Protein AF-A0A9X2F160-F1 (afdb_monomer)

Solvent-accessible surface area (backbone atoms only — not comparable to full-atom values): 14008 Å² total; per-residue (Å²): 134,70,65,68,58,55,52,56,62,62,58,72,75,59,84,52,66,59,61,51,51,49,51,50,50,56,70,69,51,70,91,69,79,75,74,77,83,77,84,72,59,66,37,35,46,33,44,47,56,60,67,54,56,45,38,40,61,44,74,40,42,44,34,38,43,38,45,58,51,59,90,83,70,54,63,45,58,44,51,46,43,76,69,79,61,96,74,61,65,68,67,50,101,80,61,64,95,84,54,65,63,77,63,77,46,60,62,44,79,45,77,43,83,43,33,42,60,47,58,48,76,42,56,48,46,68,76,51,78,54,76,72,90,61,91,84,58,96,72,72,78,70,52,55,77,56,34,70,33,57,37,36,27,31,36,57,41,48,78,41,82,65,41,64,89,61,45,60,67,71,90,74,57,68,73,40,66,56,72,64,30,33,28,43,43,38,43,49,76,44,61,46,73,44,54,65,48,57,58,40,49,69,49,61,56,94,53,32,41,39,39,44,44,32,32,75,58,85,75,92,63,61,30,40,42,37,51,32,60,53,20,68,92,42,69,52,74,59

Structure (mmCIF, N/CA/C/O backbone):
data_AF-A0A9X2F160-F1
#
_entry.id   AF-A0A9X2F160-F1
#
loop_
_atom_site.group_PDB
_atom_site.id
_atom_site.type_symbol
_atom_site.label_atom_id
_atom_site.label_alt_id
_atom_site.label_comp_id
_atom_site.label_asym_id
_atom_site.label_entity_id
_atom_site.label_seq_id
_atom_site.pdbx_PDB_ins_code
_atom_site.Cartn_x
_atom_site.Cartn_y
_atom_site.Cartn_z
_atom_site.occupancy
_atom_site.B_iso_or_equiv
_atom_site.auth_seq_id
_atom_site.auth_comp_id
_atom_site.auth_asym_id
_atom_site.auth_atom_id
_atom_site.pdbx_PDB_model_num
ATOM 1 N N . MET A 1 1 ? 57.404 -27.229 -78.938 1.00 56.12 1 MET A N 1
ATOM 2 C CA . MET A 1 1 ? 58.535 -26.778 -78.091 1.00 56.12 1 MET A CA 1
ATOM 3 C C . MET A 1 1 ? 59.358 -25.622 -78.706 1.00 56.12 1 MET A C 1
ATOM 5 O O . MET A 1 1 ? 60.497 -25.431 -78.314 1.00 56.12 1 MET A O 1
ATOM 9 N N . GLY A 1 2 ? 58.808 -24.818 -79.637 1.00 52.97 2 GLY A N 1
ATOM 10 C CA . GLY A 1 2 ? 59.557 -23.743 -80.330 1.00 52.97 2 GLY A CA 1
ATOM 11 C C . GLY A 1 2 ? 59.235 -22.302 -79.899 1.00 52.97 2 GLY A C 1
ATOM 12 O O . GLY A 1 2 ? 60.029 -21.404 -80.151 1.00 52.97 2 GLY A O 1
ATOM 13 N N . ILE A 1 3 ? 58.107 -22.064 -79.217 1.00 49.56 3 ILE A N 1
ATOM 14 C CA . ILE A 1 3 ? 57.658 -20.707 -78.840 1.00 49.56 3 ILE A CA 1
ATOM 15 C C . ILE A 1 3 ? 58.231 -20.283 -77.473 1.00 49.56 3 ILE A C 1
ATOM 17 O O . ILE A 1 3 ? 58.698 -19.158 -77.322 1.00 49.56 3 ILE A O 1
ATOM 21 N N . ILE A 1 4 ? 58.320 -21.206 -76.508 1.00 53.66 4 ILE A N 1
ATOM 22 C CA . ILE A 1 4 ? 58.892 -20.950 -75.170 1.00 53.66 4 ILE A CA 1
ATOM 23 C C . ILE A 1 4 ? 60.393 -20.612 -75.252 1.00 53.66 4 ILE A C 1
ATOM 25 O O . ILE A 1 4 ? 60.862 -19.703 -74.572 1.00 53.66 4 ILE A O 1
ATOM 29 N N . TYR A 1 5 ? 61.144 -21.271 -76.144 1.00 46.91 5 TYR A N 1
ATOM 30 C CA . TYR A 1 5 ? 62.574 -20.997 -76.326 1.00 46.91 5 TYR A CA 1
ATOM 31 C C . TYR A 1 5 ? 62.833 -19.600 -76.922 1.00 46.91 5 TYR A C 1
ATOM 33 O O . TYR A 1 5 ? 63.765 -18.914 -76.504 1.00 46.91 5 TYR A O 1
ATOM 41 N N . GLN A 1 6 ? 61.972 -19.130 -77.834 1.00 44.06 6 GLN A N 1
ATOM 42 C CA . GLN A 1 6 ? 62.080 -17.788 -78.422 1.00 44.06 6 GLN A CA 1
ATOM 43 C C . GLN A 1 6 ? 61.704 -16.676 -77.427 1.00 44.06 6 GLN A C 1
ATOM 45 O O . GLN A 1 6 ? 62.295 -15.598 -77.475 1.00 44.06 6 GLN A O 1
ATOM 50 N N . ILE A 1 7 ? 60.794 -16.941 -76.481 1.00 53.88 7 ILE A N 1
ATOM 51 C CA . ILE A 1 7 ? 60.422 -15.996 -75.411 1.00 53.88 7 ILE A CA 1
ATOM 52 C C . ILE A 1 7 ? 61.568 -15.838 -74.398 1.00 53.88 7 ILE A C 1
ATOM 54 O O . ILE A 1 7 ? 61.931 -14.716 -74.048 1.00 53.88 7 ILE A O 1
ATOM 58 N N . ILE A 1 8 ? 62.217 -16.938 -74.000 1.00 53.16 8 ILE A N 1
ATOM 59 C CA . ILE A 1 8 ? 63.360 -16.909 -73.068 1.00 53.16 8 ILE A CA 1
ATOM 60 C C . ILE A 1 8 ? 64.576 -16.214 -73.702 1.00 53.16 8 ILE A C 1
ATOM 62 O O . ILE A 1 8 ? 65.282 -15.456 -73.034 1.00 53.16 8 ILE A O 1
ATOM 66 N N . LYS A 1 9 ? 64.808 -16.407 -75.008 1.00 44.00 9 LYS A N 1
ATOM 67 C CA . LYS A 1 9 ? 65.924 -15.764 -75.719 1.00 44.00 9 LYS A CA 1
ATOM 68 C C . LYS A 1 9 ? 65.717 -14.251 -75.888 1.00 44.00 9 LYS A C 1
ATOM 70 O O . LYS A 1 9 ? 66.690 -13.509 -75.791 1.00 44.00 9 LYS A O 1
ATOM 75 N N . LYS A 1 10 ? 64.466 -13.787 -76.046 1.00 43.50 10 LYS A N 1
ATOM 76 C CA . LYS A 1 10 ? 64.116 -12.350 -76.085 1.00 43.50 10 LYS A CA 1
ATOM 77 C C . LYS A 1 10 ? 64.154 -11.680 -74.702 1.00 43.50 10 LYS A C 1
ATOM 79 O O . LYS A 1 10 ? 64.434 -10.490 -74.619 1.00 43.50 10 LYS A O 1
ATOM 84 N N . ALA A 1 11 ? 63.942 -12.434 -73.621 1.00 45.38 11 ALA A N 1
ATOM 85 C CA . ALA A 1 11 ? 64.009 -11.917 -72.250 1.00 45.38 11 ALA A CA 1
ATOM 86 C C . ALA A 1 11 ? 65.449 -11.686 -71.740 1.00 45.38 11 ALA A C 1
ATOM 88 O O . ALA A 1 11 ? 65.659 -10.892 -70.827 1.00 45.38 11 ALA A O 1
ATOM 89 N N . LYS A 1 12 ? 66.461 -12.324 -72.348 1.00 46.47 12 LYS A N 1
ATOM 90 C CA . LYS A 1 12 ? 67.868 -12.236 -71.907 1.00 46.47 12 LYS A CA 1
ATOM 91 C C . LYS A 1 12 ? 68.606 -10.959 -72.358 1.00 46.47 12 LYS A C 1
ATOM 93 O O . LYS A 1 12 ? 69.768 -10.788 -72.006 1.00 46.47 12 LYS A O 1
ATOM 98 N N . GLN A 1 13 ? 67.951 -10.073 -73.119 1.00 47.69 13 GLN A N 1
ATOM 99 C CA . GLN A 1 13 ? 68.539 -8.827 -73.644 1.00 47.69 13 GLN A CA 1
ATOM 100 C C . GLN A 1 13 ? 67.889 -7.533 -73.110 1.00 47.69 13 GLN A C 1
ATOM 102 O O . GLN A 1 13 ? 68.322 -6.450 -73.483 1.00 47.69 13 GLN A O 1
ATOM 107 N N . SER A 1 14 ? 66.894 -7.624 -72.217 1.00 48.31 14 SER A N 1
ATOM 108 C CA . SER A 1 14 ? 66.213 -6.462 -71.604 1.00 48.31 14 SER A CA 1
ATOM 109 C C . SER A 1 14 ? 66.500 -6.366 -70.095 1.00 48.31 14 SER A C 1
ATOM 111 O O . SER A 1 14 ? 65.634 -6.081 -69.264 1.00 48.31 14 SER A O 1
ATOM 113 N N . SER A 1 15 ? 67.749 -6.681 -69.757 1.00 58.66 15 SER A N 1
ATOM 114 C CA . SER A 1 15 ? 68.332 -6.810 -68.426 1.00 58.66 15 SER A CA 1
ATOM 115 C C . SER A 1 15 ? 68.461 -5.443 -67.755 1.00 58.66 15 SER A C 1
ATOM 117 O O . SER A 1 15 ? 69.360 -4.675 -68.070 1.00 58.66 15 SER A O 1
ATOM 119 N N . SER A 1 16 ? 67.525 -5.142 -66.856 1.00 55.31 16 SER A N 1
ATOM 120 C CA . SER A 1 16 ? 67.665 -4.295 -65.655 1.00 55.31 16 SER A CA 1
ATOM 121 C C . SER A 1 16 ? 66.289 -3.742 -65.279 1.00 55.31 16 SER A C 1
ATOM 123 O O . SER A 1 16 ? 65.823 -3.949 -64.163 1.00 55.31 16 SER A O 1
ATOM 125 N N . LEU A 1 17 ? 65.559 -3.164 -66.239 1.00 49.59 17 LEU A N 1
ATOM 126 C CA . LEU A 1 17 ? 64.289 -2.482 -65.964 1.00 49.59 17 LEU A CA 1
ATOM 127 C C . LEU A 1 17 ? 63.155 -3.432 -65.540 1.00 49.59 17 LEU A C 1
ATOM 129 O O . LEU A 1 17 ? 62.410 -3.118 -64.622 1.00 49.59 17 LEU A O 1
ATOM 133 N N . ILE A 1 18 ? 63.046 -4.611 -66.162 1.00 54.88 18 ILE A N 1
ATOM 134 C CA . ILE A 1 18 ? 61.972 -5.582 -65.867 1.00 54.88 18 ILE A CA 1
ATOM 135 C C . ILE A 1 18 ? 62.226 -6.312 -64.541 1.00 54.88 18 ILE A C 1
ATOM 137 O O . ILE A 1 18 ? 61.296 -6.552 -63.780 1.00 54.88 18 ILE A O 1
ATOM 141 N N . ILE A 1 19 ? 63.490 -6.617 -64.233 1.00 53.22 19 ILE A N 1
ATOM 142 C CA . ILE A 1 19 ? 63.880 -7.233 -62.957 1.00 53.22 19 ILE A CA 1
ATOM 143 C C . ILE A 1 19 ? 63.686 -6.231 -61.812 1.00 53.22 19 ILE A C 1
ATOM 145 O O . ILE A 1 19 ? 63.150 -6.599 -60.773 1.00 53.22 19 ILE A O 1
ATOM 149 N N . THR A 1 20 ? 64.027 -4.956 -62.030 1.00 51.97 20 THR A N 1
ATOM 150 C CA . THR A 1 20 ? 63.807 -3.879 -61.051 1.00 51.97 20 THR A CA 1
ATOM 151 C C . THR A 1 20 ? 62.315 -3.599 -60.861 1.00 51.97 20 THR A C 1
ATOM 153 O O . THR A 1 20 ? 61.869 -3.478 -59.728 1.00 51.97 20 THR A O 1
ATOM 156 N N . ALA A 1 21 ? 61.512 -3.594 -61.931 1.00 52.97 21 ALA A N 1
ATOM 157 C CA . ALA A 1 21 ? 60.059 -3.452 -61.843 1.00 52.97 21 ALA A CA 1
ATOM 158 C C . ALA A 1 21 ? 59.395 -4.632 -61.115 1.00 52.97 21 ALA A C 1
ATOM 160 O O . ALA A 1 21 ? 58.493 -4.402 -60.321 1.00 52.97 21 ALA A O 1
ATOM 161 N N . LEU A 1 22 ? 59.857 -5.872 -61.323 1.00 49.16 22 LEU A N 1
ATOM 162 C CA . LEU A 1 22 ? 59.337 -7.058 -60.634 1.00 49.16 22 LEU A CA 1
ATOM 163 C C . LEU A 1 22 ? 59.764 -7.105 -59.158 1.00 49.16 22 LEU A C 1
ATOM 165 O O . LEU A 1 22 ? 58.958 -7.473 -58.313 1.00 49.16 22 LEU A O 1
ATOM 169 N N . LEU A 1 23 ? 60.990 -6.677 -58.830 1.00 51.25 23 LEU A N 1
ATOM 170 C CA . LEU A 1 23 ? 61.454 -6.504 -57.447 1.00 51.25 23 LEU A CA 1
ATOM 171 C C . LEU A 1 23 ? 60.727 -5.358 -56.731 1.00 51.25 23 LEU A C 1
ATOM 173 O O . LEU A 1 23 ? 60.391 -5.521 -55.567 1.00 51.25 23 LEU A O 1
ATOM 177 N N . LEU A 1 24 ? 60.410 -4.246 -57.409 1.00 51.75 24 LEU A N 1
ATOM 178 C CA . LEU A 1 24 ? 59.533 -3.197 -56.867 1.00 51.75 24 LEU A CA 1
ATOM 179 C C . LEU A 1 24 ? 58.084 -3.680 -56.719 1.00 51.75 24 LEU A C 1
ATOM 181 O O . LEU A 1 24 ? 57.422 -3.309 -55.759 1.00 51.75 24 LEU A O 1
ATOM 185 N N . PHE A 1 25 ? 57.588 -4.528 -57.625 1.00 48.28 25 PHE A N 1
ATOM 186 C CA . PHE A 1 25 ? 56.251 -5.118 -57.513 1.00 48.28 25 PHE A CA 1
ATOM 187 C C . PHE A 1 25 ? 56.171 -6.112 -56.345 1.00 48.28 25 PHE A C 1
ATOM 189 O O . PHE A 1 25 ? 55.195 -6.101 -55.605 1.00 48.28 25 PHE A O 1
ATOM 196 N N . LEU A 1 26 ? 57.218 -6.916 -56.132 1.00 47.34 26 LEU A N 1
ATOM 197 C CA . LEU A 1 26 ? 57.338 -7.856 -55.011 1.00 47.34 26 LEU A CA 1
ATOM 198 C C . LEU A 1 26 ? 57.667 -7.163 -53.676 1.00 47.34 26 LEU A C 1
ATOM 200 O O . LEU A 1 26 ? 57.256 -7.658 -52.635 1.00 47.34 26 LEU A O 1
ATOM 204 N N . ALA A 1 27 ? 58.358 -6.017 -53.687 1.00 47.19 27 ALA A N 1
ATOM 205 C CA . ALA A 1 27 ? 58.597 -5.197 -52.494 1.00 47.19 27 ALA A CA 1
ATOM 206 C C . ALA A 1 27 ? 57.374 -4.347 -52.098 1.00 47.19 27 ALA A C 1
ATOM 208 O O . ALA A 1 27 ? 57.228 -4.011 -50.926 1.00 47.19 27 ALA A O 1
ATOM 209 N N . ASN A 1 28 ? 56.486 -4.027 -53.051 1.00 44.81 28 ASN A N 1
ATOM 210 C CA . ASN A 1 28 ? 55.237 -3.295 -52.801 1.00 44.81 28 ASN A CA 1
ATOM 211 C C . ASN A 1 28 ? 54.029 -4.208 -52.531 1.00 44.81 28 ASN A C 1
ATOM 213 O O . ASN A 1 28 ? 53.024 -3.735 -52.005 1.00 44.81 28 ASN A O 1
ATOM 217 N N . TYR A 1 29 ? 54.106 -5.504 -52.850 1.00 42.09 29 TYR A N 1
ATOM 218 C CA . TYR A 1 29 ? 53.108 -6.492 -52.437 1.00 42.09 29 TYR A CA 1
ATOM 219 C C . TYR A 1 29 ? 53.543 -7.166 -51.135 1.00 42.09 29 TYR A C 1
ATOM 221 O O . TYR A 1 29 ? 54.100 -8.263 -51.119 1.00 42.09 29 TYR A O 1
ATOM 229 N N . SER A 1 30 ? 53.249 -6.495 -50.022 1.00 40.59 30 SER A N 1
ATOM 230 C CA . SER A 1 30 ? 53.220 -7.122 -48.702 1.00 40.59 30 SER A CA 1
ATOM 231 C C . SER A 1 30 ? 52.160 -8.233 -48.699 1.00 40.59 30 SER A C 1
ATOM 233 O O . SER A 1 30 ? 50.969 -7.984 -48.503 1.00 40.59 30 SER A O 1
ATOM 235 N N . PHE A 1 31 ? 52.577 -9.480 -48.930 1.00 46.00 31 PHE A N 1
ATOM 236 C CA . PHE A 1 31 ? 51.809 -10.657 -48.522 1.00 46.00 31 PHE A CA 1
ATOM 237 C C . PHE A 1 31 ? 51.850 -10.733 -46.994 1.00 46.00 31 PHE A C 1
ATOM 239 O O . PHE A 1 31 ? 52.674 -11.422 -46.401 1.00 46.00 31 PHE A O 1
ATOM 246 N N . GLY A 1 32 ? 50.985 -9.951 -46.359 1.00 42.34 32 GLY A N 1
ATOM 247 C CA . GLY A 1 32 ? 50.904 -9.870 -44.905 1.00 42.34 32 GLY A CA 1
ATOM 248 C C . GLY A 1 32 ? 49.680 -9.133 -44.386 1.00 42.34 32 GLY A C 1
ATOM 249 O O . GLY A 1 32 ? 49.542 -8.994 -43.174 1.00 42.34 32 GLY A O 1
ATOM 250 N N . GLN A 1 33 ? 48.769 -8.681 -45.252 1.00 36.62 33 GLN A N 1
ATOM 251 C CA . GLN A 1 33 ? 47.499 -8.155 -44.775 1.00 36.62 33 GLN A CA 1
ATOM 252 C C . GLN A 1 33 ? 46.561 -9.327 -44.482 1.00 36.62 33 GLN A C 1
ATOM 254 O O . GLN A 1 33 ? 45.681 -9.678 -45.265 1.00 36.62 33 GLN A O 1
ATOM 259 N N . VAL A 1 34 ? 46.789 -9.962 -43.332 1.00 36.66 34 VAL A N 1
ATOM 260 C CA . VAL A 1 34 ? 45.732 -10.695 -42.645 1.00 36.66 34 VAL A CA 1
ATOM 261 C C . VAL A 1 34 ? 44.709 -9.626 -42.284 1.00 36.66 34 VAL A C 1
ATOM 263 O O . VAL A 1 34 ? 44.917 -8.877 -41.337 1.00 36.66 34 VAL A O 1
ATOM 266 N N . CYS A 1 35 ? 43.656 -9.470 -43.085 1.00 33.94 35 CYS A N 1
ATOM 267 C CA . CYS A 1 35 ? 42.485 -8.737 -42.628 1.00 33.94 35 CYS A CA 1
ATOM 268 C C . CYS A 1 35 ? 41.893 -9.593 -41.504 1.00 33.94 35 CYS A C 1
ATOM 270 O O . CYS A 1 35 ? 41.416 -10.691 -41.807 1.00 33.94 35 CYS A O 1
ATOM 272 N N . PRO A 1 36 ? 41.981 -9.189 -40.224 1.00 46.22 36 PRO A N 1
ATOM 273 C CA . PRO A 1 36 ? 41.307 -9.943 -39.185 1.00 46.22 36 PRO A CA 1
ATOM 274 C C . PRO A 1 36 ? 39.820 -9.965 -39.538 1.00 46.22 36 PRO A C 1
ATOM 276 O O . PRO A 1 36 ? 39.213 -8.920 -39.773 1.00 46.22 36 PRO A O 1
ATOM 279 N N . VAL A 1 37 ? 39.239 -11.161 -39.629 1.00 42.16 37 VAL A N 1
ATOM 280 C CA . VAL A 1 37 ? 37.784 -11.289 -39.606 1.00 42.16 37 VAL A CA 1
ATOM 281 C C . VAL A 1 37 ? 37.389 -10.991 -38.168 1.00 42.16 37 VAL A C 1
ATOM 283 O O . VAL A 1 37 ? 37.494 -11.852 -37.298 1.00 42.16 37 VAL A O 1
ATOM 286 N N . THR A 1 38 ? 37.030 -9.741 -37.901 1.00 48.84 38 THR A N 1
ATOM 287 C CA . THR A 1 38 ? 36.457 -9.359 -36.616 1.00 48.84 38 THR A CA 1
ATOM 288 C C . THR A 1 38 ? 35.020 -9.853 -36.606 1.00 48.84 38 THR A C 1
ATOM 290 O O . THR A 1 38 ? 34.169 -9.296 -37.297 1.00 48.84 38 THR A O 1
ATOM 293 N N . ILE A 1 39 ? 34.766 -10.927 -35.860 1.00 51.38 39 ILE A N 1
ATOM 294 C CA . ILE A 1 39 ? 33.406 -11.282 -35.463 1.00 51.38 39 ILE A CA 1
ATOM 295 C C . ILE A 1 39 ? 33.061 -10.342 -34.318 1.00 51.38 39 ILE A C 1
ATOM 297 O O . ILE A 1 39 ? 33.768 -10.288 -33.312 1.00 51.38 39 ILE A O 1
ATOM 301 N N . LYS A 1 40 ? 32.032 -9.551 -34.551 1.00 54.19 40 LYS A N 1
ATOM 302 C CA . LYS A 1 40 ? 31.524 -8.516 -33.673 1.00 54.19 40 LYS A CA 1
ATOM 303 C C . LYS A 1 40 ? 30.307 -9.099 -32.923 1.00 54.19 40 LYS A C 1
ATOM 305 O O . LYS A 1 40 ? 29.591 -9.925 -33.492 1.00 54.19 40 LYS A O 1
ATOM 310 N N . GLU A 1 41 ? 30.183 -8.831 -31.623 1.00 57.28 41 GLU A N 1
ATOM 311 C CA . GLU A 1 41 ? 29.084 -9.373 -30.801 1.00 57.28 41 GLU A CA 1
ATOM 312 C C . GLU A 1 41 ? 27.904 -8.409 -30.888 1.00 57.28 41 GLU A C 1
ATOM 314 O O . GLU A 1 41 ? 28.125 -7.218 -30.713 1.00 57.28 41 GLU A O 1
ATOM 319 N N . PRO A 1 42 ? 26.657 -8.866 -31.090 1.00 58.31 42 PRO A N 1
ATOM 320 C CA . PRO A 1 42 ? 25.544 -7.949 -31.302 1.00 58.31 42 PRO A CA 1
ATOM 321 C C . PRO A 1 42 ? 25.375 -6.997 -30.106 1.00 58.31 42 PRO A C 1
ATOM 323 O O . PRO A 1 42 ? 25.573 -7.411 -28.956 1.00 58.31 42 PRO A O 1
ATOM 326 N N . PRO A 1 43 ? 24.961 -5.738 -30.334 1.00 60.22 43 PRO A N 1
ATOM 327 C CA . PRO A 1 43 ? 24.712 -4.805 -29.245 1.00 60.22 43 PRO A CA 1
ATOM 328 C C . PRO A 1 43 ? 23.647 -5.373 -28.297 1.00 60.22 43 PRO A C 1
ATOM 330 O O . PRO A 1 43 ? 22.637 -5.937 -28.731 1.00 60.22 43 PRO A O 1
ATOM 333 N N . THR A 1 44 ? 23.857 -5.213 -26.988 1.00 65.69 44 THR A N 1
ATOM 334 C CA . THR A 1 44 ? 22.887 -5.637 -25.964 1.00 65.69 44 THR A CA 1
ATOM 335 C C . THR A 1 44 ? 22.339 -4.438 -25.204 1.00 65.69 44 THR A C 1
ATOM 337 O O . THR A 1 44 ? 23.060 -3.474 -24.926 1.00 65.69 44 THR A O 1
ATOM 340 N N . ALA A 1 45 ? 21.060 -4.505 -24.845 1.00 68.25 45 ALA A N 1
ATOM 341 C CA . ALA A 1 45 ? 20.411 -3.536 -23.976 1.00 68.25 45 ALA A CA 1
ATOM 342 C C . ALA A 1 45 ? 19.666 -4.272 -22.866 1.00 68.25 45 ALA A C 1
ATOM 344 O O . ALA A 1 45 ? 18.924 -5.213 -23.140 1.00 68.25 45 ALA A O 1
ATOM 345 N N . LYS A 1 46 ? 19.850 -3.816 -21.626 1.00 77.00 46 LYS A N 1
ATOM 346 C CA . LYS A 1 46 ? 19.249 -4.421 -20.438 1.00 77.00 46 LYS A CA 1
ATOM 347 C C . LYS A 1 46 ? 18.612 -3.367 -19.546 1.00 77.00 46 LYS A C 1
ATOM 349 O O . LYS A 1 46 ? 19.282 -2.425 -19.118 1.00 77.00 46 LYS A O 1
ATOM 354 N N . VAL A 1 47 ? 17.340 -3.570 -19.225 1.00 78.69 47 VAL A N 1
ATOM 355 C CA . VAL A 1 47 ? 16.624 -2.808 -18.199 1.00 78.69 47 VAL A CA 1
ATOM 356 C C . VAL A 1 47 ? 16.843 -3.473 -16.847 1.00 78.69 47 VAL A C 1
ATOM 358 O O . VAL A 1 47 ? 16.716 -4.689 -16.724 1.00 78.69 47 VAL A O 1
ATOM 361 N N . THR A 1 48 ? 17.163 -2.663 -15.847 1.00 83.50 48 THR A N 1
ATOM 362 C CA . THR A 1 48 ? 17.267 -3.076 -14.453 1.00 83.50 48 THR A CA 1
ATOM 363 C C . THR A 1 48 ? 16.575 -2.034 -13.583 1.00 83.50 48 THR A C 1
ATOM 365 O O . THR A 1 48 ? 16.796 -0.832 -13.735 1.00 83.50 48 THR A O 1
ATOM 368 N N . ILE A 1 49 ? 15.774 -2.495 -12.636 1.00 84.94 49 ILE A N 1
ATOM 369 C CA . ILE A 1 49 ? 15.123 -1.688 -11.617 1.00 84.94 49 ILE A CA 1
ATOM 370 C C . ILE A 1 49 ? 15.695 -2.111 -10.272 1.00 84.94 49 ILE A C 1
ATOM 372 O O . ILE A 1 49 ? 15.784 -3.291 -9.935 1.00 84.94 49 ILE A O 1
ATOM 376 N N . THR A 1 50 ? 16.120 -1.140 -9.474 1.00 84.75 50 THR A N 1
ATOM 377 C CA . THR A 1 50 ? 16.529 -1.402 -8.096 1.00 84.75 50 THR A CA 1
ATOM 378 C C . THR A 1 50 ? 16.013 -0.279 -7.207 1.00 84.75 50 THR A C 1
ATOM 380 O O . THR A 1 50 ? 16.352 0.878 -7.458 1.00 84.75 50 THR A O 1
ATOM 383 N N . PRO A 1 51 ? 15.230 -0.583 -6.156 1.00 88.81 51 PRO A N 1
ATOM 384 C CA . PRO A 1 51 ? 14.742 -1.904 -5.720 1.00 88.81 51 PRO A CA 1
ATOM 385 C C . PRO A 1 51 ? 13.522 -2.416 -6.524 1.00 88.81 51 PRO A C 1
ATOM 387 O O . PRO A 1 51 ? 12.859 -1.649 -7.210 1.00 88.81 51 PRO A O 1
ATOM 390 N N . THR A 1 52 ? 13.189 -3.711 -6.404 1.00 88.25 52 THR A N 1
ATOM 391 C CA . THR A 1 52 ? 12.043 -4.354 -7.098 1.00 88.25 52 THR A CA 1
ATOM 392 C C . THR A 1 52 ? 10.671 -4.028 -6.488 1.00 88.25 52 THR A C 1
ATOM 394 O O . THR A 1 52 ? 9.636 -4.411 -7.035 1.00 88.25 52 THR A O 1
ATOM 397 N N . ALA A 1 53 ? 10.643 -3.331 -5.350 1.00 89.50 53 ALA A N 1
ATOM 398 C CA . ALA A 1 53 ? 9.433 -2.790 -4.743 1.00 89.50 53 ALA A CA 1
ATOM 399 C C . ALA A 1 53 ? 9.734 -1.460 -4.043 1.00 89.50 53 ALA A C 1
ATOM 401 O O . ALA A 1 53 ? 10.774 -1.324 -3.392 1.00 89.50 53 ALA A O 1
ATOM 402 N N . VAL A 1 54 ? 8.826 -0.492 -4.173 1.00 91.31 54 VAL A N 1
ATOM 403 C CA . VAL A 1 54 ? 8.882 0.800 -3.475 1.00 91.31 54 VAL A CA 1
ATOM 404 C C . VAL A 1 54 ? 7.495 1.236 -3.029 1.00 91.31 54 VAL A C 1
ATOM 406 O O . VAL A 1 54 ? 6.481 0.806 -3.571 1.00 91.31 54 VAL A O 1
ATOM 409 N N . CYS A 1 55 ? 7.443 2.145 -2.062 1.00 91.00 55 CYS A N 1
ATOM 410 C CA . CYS A 1 55 ? 6.181 2.726 -1.628 1.00 91.00 55 CYS A CA 1
ATOM 411 C C . CYS A 1 55 ? 5.606 3.689 -2.664 1.00 91.00 55 CYS A C 1
ATOM 413 O O . CYS A 1 55 ? 6.347 4.392 -3.352 1.00 91.00 55 CYS A O 1
ATOM 415 N N . SER A 1 56 ? 4.278 3.797 -2.693 1.00 87.88 56 SER A N 1
ATOM 416 C CA . SER A 1 56 ? 3.576 4.861 -3.410 1.00 87.88 56 SER A CA 1
ATOM 417 C C . SER A 1 56 ? 4.211 6.229 -3.123 1.00 87.88 56 SER A C 1
ATOM 419 O O . SER A 1 56 ? 4.410 6.627 -1.972 1.00 87.88 56 SER A O 1
ATOM 421 N N . GLY A 1 57 ? 4.583 6.930 -4.194 1.00 83.94 57 GLY A N 1
ATOM 422 C CA . GLY A 1 57 ? 5.215 8.246 -4.150 1.00 83.94 57 GLY A CA 1
ATOM 423 C C . GLY A 1 57 ? 6.713 8.249 -3.829 1.00 83.94 57 GLY A C 1
ATOM 424 O O . GLY A 1 57 ? 7.311 9.324 -3.854 1.00 83.94 57 GLY A O 1
ATOM 425 N N . GLN A 1 58 ? 7.340 7.100 -3.551 1.00 86.69 58 GLN A N 1
ATOM 426 C CA . GLN A 1 58 ? 8.795 7.026 -3.404 1.00 86.69 58 GLN A CA 1
ATOM 427 C C . GLN A 1 58 ? 9.478 6.974 -4.777 1.00 86.69 58 GLN A C 1
ATOM 429 O O . GLN A 1 58 ? 9.032 6.225 -5.652 1.00 86.69 58 GLN A O 1
ATOM 434 N N . PRO A 1 59 ? 10.546 7.765 -4.983 1.00 86.19 59 PRO A N 1
ATOM 435 C CA . PRO A 1 59 ? 11.307 7.719 -6.219 1.00 86.19 59 PRO A CA 1
ATOM 436 C C . PRO A 1 59 ? 12.133 6.430 -6.307 1.00 86.19 59 PRO A C 1
ATOM 438 O O . PRO A 1 59 ? 12.653 5.945 -5.300 1.00 86.19 59 PRO A O 1
ATOM 441 N N . PHE A 1 60 ? 12.296 5.912 -7.520 1.00 84.38 60 PHE A N 1
ATOM 442 C CA . PHE A 1 60 ? 13.218 4.826 -7.843 1.00 84.38 60 PHE A CA 1
ATOM 443 C C . PHE A 1 60 ? 13.911 5.088 -9.177 1.00 84.38 60 PHE A C 1
ATOM 445 O O . PHE A 1 60 ? 13.421 5.858 -10.005 1.00 84.38 60 PHE A O 1
ATOM 452 N N . ASP A 1 61 ? 15.036 4.414 -9.388 1.00 84.31 61 ASP A N 1
ATOM 453 C CA . ASP A 1 61 ? 15.817 4.546 -10.608 1.00 84.31 61 ASP A CA 1
ATOM 454 C C . ASP A 1 61 ? 15.513 3.395 -11.569 1.00 84.31 61 ASP A C 1
ATOM 456 O O . ASP A 1 61 ? 15.704 2.217 -11.254 1.00 84.31 61 ASP A O 1
ATOM 460 N N . LEU A 1 62 ? 15.070 3.750 -12.774 1.00 81.31 62 LEU A N 1
ATOM 461 C CA . LEU A 1 62 ? 15.087 2.857 -13.923 1.00 81.31 62 LEU A CA 1
ATOM 462 C C . LEU A 1 62 ? 16.457 2.971 -14.591 1.00 81.31 62 LEU A C 1
ATOM 464 O O . LEU A 1 62 ? 16.815 4.034 -15.106 1.00 81.31 62 LEU A O 1
ATOM 468 N N . VAL A 1 63 ? 17.218 1.878 -14.583 1.00 82.00 63 VAL A N 1
ATOM 469 C CA . VAL A 1 63 ? 18.564 1.825 -15.152 1.00 82.00 63 VAL A CA 1
ATOM 470 C C . VAL A 1 63 ? 18.535 1.043 -16.457 1.00 82.00 63 VAL A C 1
ATOM 472 O O . VAL A 1 63 ? 18.161 -0.126 -16.485 1.00 82.00 63 VAL A O 1
ATOM 475 N N . VAL A 1 64 ? 18.975 1.669 -17.543 1.00 76.88 64 VAL A N 1
ATOM 476 C CA . VAL A 1 64 ? 19.165 1.007 -18.836 1.00 76.88 64 VAL A CA 1
ATOM 477 C C . VAL A 1 64 ? 20.657 0.919 -19.120 1.00 76.88 64 VAL A C 1
ATOM 479 O O . VAL A 1 64 ? 21.338 1.937 -19.252 1.00 76.88 64 VAL A O 1
ATOM 482 N N . ASN A 1 65 ? 21.160 -0.310 -19.188 1.00 75.81 65 ASN A N 1
ATOM 483 C CA . ASN A 1 65 ? 22.541 -0.617 -19.532 1.00 75.81 65 ASN A CA 1
ATOM 484 C C . ASN A 1 65 ? 22.604 -0.942 -21.019 1.00 75.81 65 ASN A C 1
ATOM 486 O O . ASN A 1 65 ? 21.971 -1.895 -21.471 1.00 75.81 65 ASN A O 1
ATOM 490 N N . LEU A 1 66 ? 23.355 -0.141 -21.764 1.00 69.81 66 LEU A N 1
ATOM 491 C CA . LEU A 1 66 ? 23.532 -0.282 -23.202 1.00 69.81 66 LEU A CA 1
ATOM 492 C C . LEU A 1 66 ? 24.975 -0.687 -23.479 1.0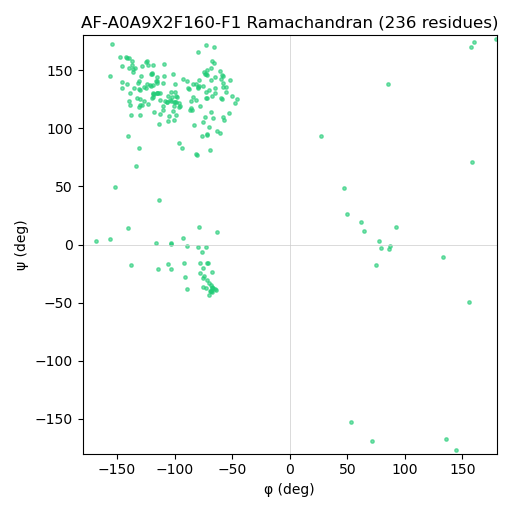0 69.81 66 LEU A C 1
ATOM 494 O O . LEU A 1 66 ? 25.909 -0.046 -22.993 1.00 69.81 66 LEU A O 1
ATOM 498 N N . THR A 1 67 ? 25.151 -1.720 -24.291 1.00 66.19 67 THR A N 1
ATOM 499 C CA . THR A 1 67 ? 26.452 -2.136 -24.816 1.00 66.19 67 THR A CA 1
ATOM 500 C C . THR A 1 67 ? 26.434 -2.009 -26.330 1.00 66.19 67 THR A C 1
ATOM 502 O O . THR A 1 67 ? 25.497 -2.454 -26.991 1.00 66.19 67 THR A O 1
ATOM 505 N N . SER A 1 68 ? 27.450 -1.337 -26.856 1.00 61.19 68 SER A N 1
ATOM 506 C CA . SER A 1 68 ? 27.684 -1.196 -28.286 1.00 61.19 68 SER A CA 1
ATOM 507 C C . SER A 1 68 ? 28.610 -2.310 -28.759 1.00 61.19 68 SER A C 1
ATOM 509 O O . SER A 1 68 ? 29.580 -2.641 -28.076 1.00 61.19 68 SER A O 1
ATOM 511 N N . ASP A 1 69 ? 28.342 -2.814 -29.954 1.00 57.94 69 ASP A N 1
ATOM 512 C CA . ASP A 1 69 ? 29.247 -3.679 -30.711 1.00 57.94 69 ASP A CA 1
ATOM 513 C C . ASP A 1 69 ? 30.379 -2.880 -31.402 1.00 57.94 69 ASP A C 1
ATOM 515 O O . ASP A 1 69 ? 31.422 -3.391 -31.823 1.00 57.94 69 ASP A O 1
ATOM 519 N N . ASP A 1 70 ? 30.220 -1.559 -31.517 1.00 56.00 70 ASP A N 1
ATOM 520 C CA . ASP A 1 70 ? 31.188 -0.741 -32.230 1.00 56.00 70 ASP A CA 1
ATOM 521 C C . ASP A 1 70 ? 32.378 -0.291 -31.364 1.00 56.00 70 ASP A C 1
ATOM 523 O O . ASP A 1 70 ? 32.237 0.474 -30.408 1.00 56.00 70 ASP A O 1
ATOM 527 N N . GLN A 1 71 ? 33.580 -0.729 -31.755 1.00 52.44 71 GLN A N 1
ATOM 528 C CA . GLN A 1 71 ? 34.864 -0.367 -31.141 1.00 52.44 71 GLN A CA 1
ATOM 529 C C . GLN A 1 71 ? 35.549 0.845 -31.806 1.00 52.44 71 GLN A C 1
ATOM 531 O O . GLN A 1 71 ? 36.689 1.158 -31.449 1.00 52.44 71 GLN A O 1
ATOM 536 N N . GLN A 1 72 ? 34.922 1.535 -32.776 1.00 49.50 72 GLN A N 1
ATOM 537 C CA . GLN A 1 72 ? 35.617 2.630 -33.476 1.00 49.50 72 GLN A CA 1
ATOM 538 C C . GLN A 1 72 ? 34.827 3.916 -33.768 1.00 49.50 72 GLN A C 1
ATOM 540 O O . GLN A 1 72 ? 35.469 4.945 -33.975 1.00 49.50 72 GLN A O 1
ATOM 545 N N . THR A 1 73 ? 33.495 3.940 -33.725 1.00 43.91 73 THR A N 1
ATOM 546 C CA . THR A 1 73 ? 32.724 5.114 -34.183 1.00 43.91 73 THR A CA 1
ATOM 547 C C . THR A 1 73 ? 31.371 5.275 -33.482 1.00 43.91 73 THR A C 1
ATOM 549 O O . THR A 1 73 ? 30.367 5.547 -34.115 1.00 43.91 73 THR A O 1
ATOM 552 N N . GLY A 1 74 ? 31.340 5.208 -32.149 1.00 41.16 74 GLY A N 1
ATOM 553 C CA . GLY A 1 74 ? 30.413 6.003 -31.323 1.00 41.16 74 GLY A CA 1
ATOM 554 C C . GLY A 1 74 ? 28.910 6.030 -31.663 1.00 41.16 74 GLY A C 1
ATOM 555 O O . GLY A 1 74 ? 28.264 7.014 -31.304 1.00 41.16 74 GLY A O 1
ATOM 556 N N . SER A 1 75 ? 28.329 5.016 -32.305 1.00 42.59 75 SER A N 1
ATOM 557 C CA . SER A 1 75 ? 26.892 4.992 -32.591 1.00 42.59 75 SER A CA 1
ATOM 558 C C . SER A 1 75 ? 26.328 3.603 -32.357 1.00 42.59 75 SER A C 1
ATOM 560 O O . SER A 1 75 ? 26.817 2.626 -32.917 1.00 42.59 75 SER A O 1
ATOM 562 N N . PRO A 1 76 ? 25.369 3.516 -31.432 1.00 43.22 76 PRO A N 1
ATOM 563 C CA . PRO A 1 76 ? 24.044 3.080 -31.871 1.00 43.22 76 PRO A CA 1
ATOM 564 C C . PRO A 1 76 ? 22.954 4.141 -31.632 1.00 43.22 76 PRO A C 1
ATOM 566 O O . PRO A 1 76 ? 23.069 4.996 -30.750 1.00 43.22 76 PRO A O 1
ATOM 569 N N . GLU A 1 77 ? 21.888 4.080 -32.434 1.00 45.81 77 GLU A N 1
ATOM 570 C CA . GLU A 1 77 ? 20.682 4.909 -32.325 1.00 45.81 77 GLU A CA 1
ATOM 571 C C . GLU A 1 77 ? 19.532 4.069 -31.758 1.00 45.81 77 GLU A C 1
ATOM 573 O O . GLU A 1 77 ? 18.963 3.230 -32.444 1.00 45.81 77 GLU A O 1
ATOM 578 N N . TRP A 1 78 ? 19.160 4.285 -30.495 1.00 42.34 78 TRP A N 1
ATOM 579 C CA . TRP A 1 78 ? 18.087 3.514 -29.855 1.00 42.34 78 TRP A CA 1
ATOM 580 C C . TRP A 1 78 ? 16.833 4.356 -29.624 1.00 42.34 78 TRP A C 1
ATOM 582 O O . TRP A 1 78 ? 16.918 5.529 -29.252 1.00 42.34 78 TRP A O 1
ATOM 592 N N . THR A 1 79 ? 15.667 3.719 -29.743 1.00 41.91 79 THR A N 1
ATOM 593 C CA . THR A 1 79 ? 14.369 4.287 -29.359 1.00 41.91 79 THR A CA 1
ATOM 594 C C . THR A 1 79 ? 13.820 3.515 -28.162 1.00 41.91 79 THR A C 1
ATOM 596 O O . THR A 1 79 ? 13.461 2.347 -28.270 1.00 41.91 79 THR A O 1
ATOM 599 N N . PHE A 1 80 ? 13.742 4.163 -26.999 1.00 44.62 80 PHE A N 1
ATOM 600 C CA . PHE A 1 80 ? 13.067 3.594 -25.832 1.00 44.62 80 PHE A CA 1
ATOM 601 C C . PHE A 1 80 ? 11.555 3.821 -25.943 1.00 44.62 80 PHE A C 1
ATOM 603 O O . PHE A 1 80 ? 11.117 4.967 -26.032 1.00 44.62 80 PHE A O 1
ATOM 610 N N . THR A 1 81 ? 10.762 2.751 -25.876 1.00 42.69 81 THR A N 1
ATOM 611 C CA . THR A 1 81 ? 9.297 2.842 -25.798 1.00 42.69 81 THR A CA 1
ATOM 612 C C . THR A 1 81 ? 8.819 2.208 -24.508 1.00 42.69 81 THR A C 1
ATOM 614 O O . THR A 1 81 ? 9.148 1.064 -24.206 1.00 42.69 81 THR A O 1
ATOM 617 N N . TYR A 1 82 ? 7.985 2.939 -23.780 1.00 43.81 82 TYR A N 1
ATOM 618 C CA . TYR A 1 82 ? 7.290 2.462 -22.594 1.00 43.81 82 TYR A CA 1
ATOM 619 C C . TYR A 1 82 ? 5.849 2.071 -22.939 1.00 43.81 82 TYR A C 1
ATOM 621 O O . TYR A 1 82 ? 5.107 2.866 -23.517 1.00 43.81 82 TYR A O 1
ATOM 629 N N . THR A 1 83 ? 5.423 0.883 -22.516 1.00 41.28 83 THR A N 1
ATOM 630 C CA . THR A 1 83 ? 4.009 0.486 -22.472 1.00 41.28 83 THR A CA 1
ATOM 631 C C . THR A 1 83 ? 3.592 0.302 -21.020 1.00 41.28 83 THR A C 1
ATOM 633 O O . THR A 1 83 ? 3.944 -0.692 -20.390 1.00 41.28 83 THR A O 1
ATOM 636 N N . GLY A 1 84 ? 2.861 1.275 -20.479 1.00 38.84 84 GLY A N 1
ATOM 637 C CA . GLY A 1 84 ? 2.330 1.213 -19.121 1.00 38.84 84 GLY A CA 1
ATOM 638 C C . GLY A 1 84 ? 1.087 0.343 -19.011 1.00 38.84 84 GLY A C 1
ATOM 639 O O . GLY A 1 84 ? 0.183 0.437 -19.840 1.00 38.84 84 GLY A O 1
ATOM 640 N N . GLY A 1 85 ? 1.029 -0.477 -17.961 1.00 37.72 85 GLY A N 1
ATOM 641 C CA . GLY A 1 85 ? -0.200 -1.138 -17.528 1.00 37.72 85 GLY A CA 1
ATOM 642 C C . GLY A 1 85 ? -1.245 -0.131 -17.031 1.00 37.72 85 GLY A C 1
ATOM 643 O O . GLY A 1 85 ? -0.925 0.988 -16.624 1.00 37.72 85 GLY A O 1
ATOM 644 N N . THR A 1 86 ? -2.516 -0.527 -17.078 1.00 32.81 86 THR A N 1
ATOM 645 C CA . THR A 1 86 ? -3.667 0.261 -16.615 1.00 32.81 86 THR A CA 1
ATOM 646 C C . THR A 1 86 ? -3.485 0.751 -15.174 1.00 32.81 86 THR A C 1
ATOM 648 O O . THR A 1 86 ? -3.526 -0.062 -14.256 1.00 32.81 86 THR A O 1
ATOM 651 N N . GLY A 1 87 ? -3.353 2.070 -14.970 1.00 35.16 87 GLY A N 1
ATOM 652 C CA . GLY A 1 87 ? -3.612 2.710 -13.669 1.00 35.16 87 GLY A CA 1
ATOM 653 C C . GLY A 1 87 ? -2.581 3.710 -13.128 1.00 35.16 87 GLY A C 1
ATOM 654 O O . GLY A 1 87 ? -2.908 4.416 -12.180 1.00 35.16 87 GLY A O 1
ATOM 655 N N . GLY A 1 88 ? -1.381 3.835 -13.703 1.00 35.50 88 GLY A N 1
ATOM 656 C CA . GLY A 1 88 ? -0.342 4.728 -13.167 1.00 35.50 88 GLY A CA 1
ATOM 657 C C . GLY A 1 88 ? -0.198 6.054 -13.912 1.00 35.50 88 GLY A C 1
ATOM 658 O O . GLY A 1 88 ? 0.250 6.080 -15.054 1.00 35.50 88 GLY A O 1
ATOM 659 N N . THR A 1 89 ? -0.489 7.178 -13.256 1.00 33.09 89 THR A N 1
ATOM 660 C CA . THR A 1 89 ? 0.063 8.483 -13.646 1.00 33.09 89 THR A CA 1
ATOM 661 C C . THR A 1 89 ? 1.538 8.516 -13.245 1.00 33.09 89 THR A C 1
ATOM 663 O O . THR A 1 89 ? 1.865 8.556 -12.059 1.00 33.09 89 THR A O 1
ATOM 666 N N . ILE A 1 90 ? 2.442 8.492 -14.228 1.00 36.09 90 ILE A N 1
ATOM 667 C CA . ILE A 1 90 ? 3.857 8.809 -14.009 1.00 36.09 90 ILE A CA 1
ATOM 668 C C . ILE A 1 90 ? 3.920 10.304 -13.687 1.00 36.09 90 ILE A C 1
ATOM 670 O O . ILE A 1 90 ? 3.600 11.135 -14.539 1.00 36.09 90 ILE A O 1
ATOM 674 N N . ASN A 1 91 ? 4.315 10.667 -12.464 1.00 31.80 91 ASN A N 1
ATOM 675 C CA . ASN A 1 91 ? 4.585 12.064 -12.145 1.00 31.80 91 ASN A CA 1
ATOM 676 C C . ASN A 1 91 ? 5.986 12.414 -12.647 1.00 31.80 91 ASN A C 1
ATOM 678 O O . ASN A 1 91 ? 6.956 12.469 -11.899 1.00 31.80 91 ASN A O 1
ATOM 682 N N . THR A 1 92 ? 6.096 12.611 -13.953 1.00 40.00 92 THR A N 1
ATOM 683 C CA . THR A 1 92 ? 7.185 13.378 -14.534 1.00 40.00 92 THR A CA 1
ATOM 684 C C . THR A 1 92 ? 6.661 14.791 -14.705 1.00 40.00 92 THR A C 1
ATOM 686 O O . THR A 1 92 ? 5.777 15.018 -15.530 1.00 40.00 92 THR A O 1
ATOM 689 N N . ALA A 1 93 ? 7.262 15.783 -14.068 1.00 33.22 93 ALA A N 1
ATOM 690 C CA . ALA A 1 93 ? 7.086 17.152 -14.544 1.00 33.22 93 ALA A CA 1
ATOM 691 C C . ALA A 1 93 ? 7.663 17.363 -15.970 1.00 33.22 93 ALA A C 1
ATOM 693 O O . ALA A 1 93 ? 7.764 18.505 -16.407 1.00 33.22 93 ALA A O 1
ATOM 694 N N . ALA A 1 94 ? 8.054 16.307 -16.708 1.00 35.12 94 ALA A N 1
ATOM 695 C CA . ALA A 1 94 ? 8.619 16.462 -18.041 1.00 35.12 94 ALA A CA 1
ATOM 696 C C . ALA A 1 94 ? 8.529 15.291 -19.040 1.00 35.12 94 ALA A C 1
ATOM 698 O O . ALA A 1 94 ? 9.102 15.471 -20.102 1.00 35.12 94 ALA A O 1
ATOM 699 N N . LEU A 1 95 ? 7.886 14.134 -18.817 1.00 37.19 95 LEU A N 1
ATOM 700 C CA . LEU A 1 95 ? 7.864 13.075 -19.844 1.00 37.19 95 LEU A CA 1
ATOM 701 C C . LEU A 1 95 ? 6.500 12.335 -19.965 1.00 37.19 95 LEU A C 1
ATOM 703 O O . LEU A 1 95 ? 6.259 11.353 -19.265 1.00 37.19 95 LEU A O 1
ATOM 707 N N . PRO A 1 96 ? 5.603 12.783 -20.874 1.00 34.03 96 PRO A N 1
ATOM 708 C CA . PRO A 1 96 ? 4.307 12.143 -21.143 1.00 34.03 96 PRO A CA 1
ATOM 709 C C . PRO A 1 96 ? 4.406 10.734 -21.770 1.00 34.03 96 PRO A C 1
ATOM 711 O O . PRO A 1 96 ? 5.463 10.291 -22.215 1.00 34.03 96 PRO A O 1
ATOM 714 N N . LEU A 1 97 ? 3.268 10.029 -21.847 1.00 37.72 97 LEU A N 1
ATOM 715 C CA . LEU A 1 97 ? 3.117 8.796 -22.635 1.00 37.72 97 LEU A CA 1
ATOM 716 C C . LEU A 1 97 ? 3.643 9.013 -24.068 1.00 37.72 97 LEU A C 1
ATOM 718 O O . LEU A 1 97 ? 3.229 9.961 -24.733 1.00 37.72 97 LEU A O 1
ATOM 722 N N . GLY A 1 98 ? 4.538 8.140 -24.539 1.00 38.62 98 GLY A N 1
ATOM 723 C CA . GLY A 1 98 ? 5.160 8.255 -25.867 1.00 38.62 98 GLY A CA 1
ATOM 724 C C . GLY A 1 98 ? 6.492 9.012 -25.903 1.00 38.62 98 GLY A C 1
ATOM 725 O O . GLY A 1 98 ? 6.951 9.399 -26.975 1.00 38.62 98 GLY A O 1
ATOM 726 N N . VAL A 1 99 ? 7.131 9.235 -24.756 1.00 39.47 99 VAL A N 1
ATOM 727 C CA . VAL A 1 99 ? 8.458 9.850 -24.720 1.00 39.47 99 VAL A CA 1
ATOM 728 C C . VAL A 1 99 ? 9.536 8.911 -25.230 1.00 39.47 99 VAL A C 1
ATOM 730 O O . VAL A 1 99 ? 9.734 7.816 -24.713 1.00 39.47 99 VAL A O 1
ATOM 733 N N . THR A 1 100 ? 10.274 9.419 -26.211 1.00 44.00 100 THR A N 1
ATOM 734 C CA . THR A 1 100 ? 11.496 8.830 -26.744 1.00 44.00 100 THR A CA 1
ATOM 735 C C . THR A 1 100 ? 12.694 9.546 -26.126 1.00 44.00 100 THR A C 1
ATOM 737 O O . THR A 1 100 ? 12.819 10.763 -26.256 1.00 44.00 100 THR A O 1
ATOM 740 N N . ILE A 1 101 ? 13.578 8.805 -25.458 1.00 43.97 101 ILE A N 1
ATOM 741 C CA . ILE A 1 101 ? 14.897 9.308 -25.057 1.00 43.97 101 ILE A CA 1
ATOM 742 C C . ILE A 1 101 ? 15.899 8.810 -26.092 1.00 43.97 101 ILE A C 1
ATOM 744 O O . ILE A 1 101 ? 16.186 7.618 -26.147 1.00 43.97 101 ILE A O 1
ATOM 748 N N . THR A 1 102 ? 16.443 9.725 -26.888 1.00 42.88 102 THR A N 1
ATOM 749 C CA . THR A 1 102 ? 17.560 9.457 -27.795 1.00 42.88 102 THR A CA 1
ATOM 750 C C . THR A 1 102 ? 18.868 9.859 -27.120 1.00 42.88 102 THR A C 1
ATOM 752 O O . THR A 1 102 ? 19.063 11.009 -26.722 1.00 42.88 102 THR A O 1
ATOM 755 N N . ARG A 1 103 ? 19.789 8.904 -26.974 1.00 41.72 103 ARG A N 1
ATOM 756 C CA . ARG A 1 103 ? 21.197 9.170 -26.646 1.00 41.72 103 ARG A CA 1
ATOM 757 C C . ARG A 1 103 ? 22.064 8.627 -27.770 1.00 41.72 103 ARG A C 1
ATOM 759 O O . ARG A 1 103 ? 21.725 7.616 -28.364 1.00 41.72 103 ARG A O 1
ATOM 766 N N . THR A 1 104 ? 23.186 9.289 -28.014 1.00 38.75 104 THR A N 1
ATOM 767 C CA . THR A 1 104 ? 24.229 8.859 -28.952 1.00 38.75 104 THR A CA 1
ATOM 768 C C . THR A 1 104 ? 25.527 8.654 -28.172 1.00 38.75 104 THR A C 1
ATOM 770 O O . THR A 1 104 ? 25.940 9.563 -27.444 1.00 38.75 104 THR A O 1
ATOM 773 N N . GLY A 1 105 ? 26.165 7.486 -28.288 1.00 43.09 105 GLY A N 1
ATOM 774 C CA . GLY A 1 105 ? 27.490 7.241 -27.707 1.00 43.09 105 GLY A CA 1
ATOM 775 C C . GLY A 1 105 ? 27.858 5.765 -27.523 1.00 43.09 105 GLY A C 1
ATOM 776 O O . GLY A 1 105 ? 27.047 4.870 -27.732 1.00 43.09 105 GLY A O 1
ATOM 777 N N . THR A 1 106 ? 29.099 5.513 -27.104 1.00 47.09 106 THR A N 1
ATOM 778 C CA . THR A 1 106 ? 29.614 4.183 -26.731 1.00 47.09 106 THR A CA 1
ATOM 779 C C . THR A 1 106 ? 29.149 3.815 -25.322 1.00 47.09 106 THR A C 1
ATOM 781 O O . THR A 1 106 ? 29.146 4.698 -24.470 1.00 47.09 106 THR A O 1
ATOM 784 N N . ASN A 1 107 ? 28.798 2.543 -25.078 1.00 54.69 107 ASN A N 1
ATOM 785 C CA . ASN A 1 107 ? 28.479 1.942 -23.768 1.00 54.69 107 ASN A CA 1
ATOM 786 C C . ASN A 1 107 ? 27.937 2.925 -22.720 1.00 54.69 107 ASN A C 1
ATOM 788 O O . ASN A 1 107 ? 28.696 3.562 -21.987 1.00 54.69 107 ASN A O 1
ATOM 792 N N . ALA A 1 108 ? 26.616 3.035 -22.631 1.00 62.72 108 ALA A N 1
ATOM 793 C CA . ALA A 1 108 ? 25.972 4.023 -21.782 1.00 62.72 108 ALA A CA 1
ATOM 794 C C . ALA A 1 108 ? 25.164 3.363 -20.666 1.00 62.72 108 ALA A C 1
ATOM 796 O O . ALA A 1 108 ? 24.445 2.390 -20.881 1.00 62.72 108 ALA A O 1
ATOM 797 N N . VAL A 1 109 ? 25.233 3.969 -19.482 1.00 69.81 109 VAL A N 1
ATOM 798 C CA . VAL A 1 109 ? 24.241 3.767 -18.427 1.00 69.81 109 VAL A CA 1
ATOM 799 C C . VAL A 1 109 ? 23.305 4.971 -18.452 1.00 69.81 109 VAL A C 1
ATOM 801 O O . VAL A 1 109 ? 23.746 6.127 -18.389 1.00 69.81 109 VAL A O 1
ATOM 804 N N . VAL A 1 110 ? 22.012 4.708 -18.620 1.00 72.00 110 VAL A N 1
ATOM 805 C CA . VAL A 1 110 ? 20.943 5.706 -18.532 1.00 72.00 110 VAL A CA 1
ATOM 806 C C . VAL A 1 110 ? 20.201 5.469 -17.231 1.00 72.00 110 VAL A C 1
ATOM 808 O O . VAL A 1 110 ? 19.679 4.379 -17.027 1.00 72.00 110 VAL A O 1
ATOM 811 N N . THR A 1 111 ? 20.130 6.489 -16.383 1.00 72.31 111 THR A N 1
ATOM 812 C CA . THR A 1 111 ? 19.347 6.451 -15.147 1.00 72.31 111 THR A CA 1
ATOM 813 C C . THR A 1 111 ? 18.195 7.431 -15.269 1.00 72.31 111 THR A C 1
ATOM 815 O O . THR A 1 111 ? 18.414 8.611 -15.553 1.00 72.31 111 THR A O 1
ATOM 818 N N . ILE A 1 112 ? 16.974 6.938 -15.083 1.00 74.81 112 ILE A N 1
ATOM 819 C CA . ILE A 1 112 ? 15.749 7.731 -15.156 1.00 74.81 112 ILE A CA 1
ATOM 820 C C . ILE A 1 112 ? 15.078 7.670 -13.780 1.00 74.81 112 ILE A C 1
ATOM 822 O O . ILE A 1 112 ? 14.636 6.587 -13.392 1.00 74.81 112 ILE A O 1
ATOM 826 N N . PRO A 1 113 ? 14.975 8.794 -13.051 1.00 78.69 113 PRO A N 1
ATOM 827 C CA . PRO A 1 113 ? 14.231 8.829 -11.802 1.00 78.69 113 PRO A CA 1
ATOM 828 C C . PRO A 1 113 ? 12.728 8.780 -12.099 1.00 78.69 113 PRO A C 1
ATOM 830 O O . PRO A 1 113 ? 12.206 9.590 -12.869 1.00 78.69 113 PRO A O 1
ATOM 833 N N . ILE A 1 114 ? 12.027 7.832 -11.483 1.00 77.69 114 ILE A N 1
ATOM 834 C CA . ILE A 1 114 ? 10.591 7.606 -11.659 1.00 77.69 114 ILE A CA 1
ATOM 835 C C . ILE A 1 114 ? 9.894 7.676 -10.303 1.00 77.69 114 ILE A C 1
ATOM 837 O O . ILE A 1 114 ? 10.358 7.099 -9.325 1.00 77.69 114 ILE A O 1
ATOM 841 N N . THR A 1 115 ? 8.732 8.332 -10.268 1.00 81.88 115 THR A N 1
ATOM 842 C CA . THR A 1 115 ? 7.830 8.338 -9.112 1.00 81.88 115 THR A CA 1
ATOM 843 C C . THR A 1 115 ? 6.431 7.917 -9.551 1.00 81.88 115 THR A C 1
ATOM 845 O O . THR A 1 115 ? 5.826 8.553 -10.420 1.00 81.88 115 THR A O 1
ATOM 848 N N . ILE A 1 116 ? 5.899 6.865 -8.925 1.00 81.75 116 ILE A N 1
ATOM 849 C CA . ILE A 1 116 ? 4.548 6.348 -9.178 1.00 81.75 116 ILE A CA 1
ATOM 850 C C . ILE A 1 116 ? 3.733 6.434 -7.891 1.00 81.75 116 ILE A C 1
ATOM 852 O O . ILE A 1 116 ? 4.180 6.003 -6.833 1.00 81.75 116 ILE A O 1
ATOM 856 N N . VAL A 1 117 ? 2.525 6.992 -7.984 1.00 82.38 117 VAL A N 1
ATOM 857 C CA . VAL A 1 117 ? 1.617 7.179 -6.836 1.00 82.38 117 VAL A CA 1
ATOM 858 C C . VAL A 1 117 ? 0.483 6.155 -6.788 1.00 82.38 117 VAL A C 1
ATOM 860 O O . VAL A 1 117 ? -0.089 5.917 -5.727 1.00 82.38 117 VAL A O 1
ATOM 863 N N . ALA A 1 118 ? 0.152 5.527 -7.914 1.00 81.94 118 ALA A N 1
ATOM 864 C CA . ALA A 1 118 ? -0.880 4.501 -7.958 1.00 81.94 118 ALA A CA 1
ATOM 865 C C . ALA A 1 118 ? -0.276 3.131 -7.596 1.00 81.94 118 ALA A C 1
ATOM 867 O O . ALA A 1 118 ? 0.665 2.699 -8.269 1.00 81.94 118 ALA A O 1
ATOM 868 N N . PRO A 1 119 ? -0.795 2.436 -6.568 1.00 84.81 119 PRO A N 1
ATOM 869 C CA . PRO A 1 119 ? -0.344 1.091 -6.232 1.00 84.81 119 PRO A CA 1
ATOM 870 C C . PRO A 1 119 ? -0.567 0.107 -7.380 1.00 84.81 119 PRO A C 1
ATOM 872 O O . PRO A 1 119 ? -1.524 0.244 -8.145 1.00 84.81 119 PRO A O 1
ATOM 875 N N . GLY A 1 120 ? 0.296 -0.901 -7.478 1.00 83.88 120 GLY A N 1
ATOM 876 C CA . GLY A 1 120 ? 0.176 -1.954 -8.482 1.00 83.88 120 GLY A CA 1
ATOM 877 C C . GLY A 1 120 ? 1.513 -2.452 -9.012 1.00 83.88 120 GLY A C 1
ATOM 878 O O . GLY A 1 120 ? 2.581 -2.019 -8.580 1.00 83.88 120 GLY A O 1
ATOM 879 N N . ASN A 1 121 ? 1.433 -3.363 -9.979 1.00 83.69 121 ASN A N 1
ATOM 880 C CA . ASN A 1 121 ? 2.600 -3.979 -10.597 1.00 83.69 121 ASN A CA 1
ATOM 881 C C . ASN A 1 121 ? 2.842 -3.334 -11.958 1.00 83.69 121 ASN A C 1
ATOM 883 O O . ASN A 1 121 ? 1.944 -3.291 -12.802 1.00 83.69 121 ASN A O 1
ATOM 887 N N . TYR A 1 122 ? 4.065 -2.864 -12.174 1.00 80.75 122 TYR A N 1
ATOM 888 C CA . TYR A 1 122 ? 4.471 -2.179 -13.391 1.00 80.75 122 TYR A CA 1
ATOM 889 C C . TYR A 1 122 ? 5.624 -2.929 -14.036 1.00 80.75 122 TYR A C 1
ATOM 891 O O . TYR A 1 122 ? 6.556 -3.352 -13.356 1.00 80.75 122 TYR A O 1
ATOM 899 N N . THR A 1 123 ? 5.573 -3.068 -15.356 1.00 78.44 123 THR A N 1
ATOM 900 C CA . THR A 1 123 ? 6.650 -3.665 -16.145 1.00 78.44 123 THR A CA 1
ATOM 901 C C . THR A 1 123 ? 7.222 -2.607 -17.070 1.00 78.44 123 THR A C 1
ATOM 903 O O . THR A 1 123 ? 6.485 -1.911 -17.768 1.00 78.44 123 THR A O 1
ATOM 906 N N . PHE A 1 124 ? 8.543 -2.490 -17.062 1.00 75.44 124 PHE A N 1
ATOM 907 C CA . PHE A 1 124 ? 9.311 -1.637 -17.952 1.00 75.44 124 PHE A CA 1
ATOM 908 C C . PHE A 1 124 ? 10.069 -2.528 -18.921 1.00 75.44 124 PHE A C 1
ATOM 910 O O . PHE A 1 124 ? 10.596 -3.562 -18.528 1.00 75.44 124 PHE A O 1
ATOM 917 N N . GLY A 1 125 ? 10.127 -2.140 -20.186 1.00 68.62 125 GLY A N 1
ATOM 918 C CA . GLY A 1 125 ? 10.841 -2.885 -21.212 1.00 68.62 125 GLY A CA 1
ATOM 919 C C . GLY A 1 125 ? 11.272 -1.966 -22.338 1.00 68.62 125 GLY A C 1
ATOM 920 O O . GLY A 1 125 ? 10.888 -0.798 -22.374 1.00 68.62 125 GLY A O 1
ATOM 921 N N . ILE A 1 126 ? 12.070 -2.506 -23.252 1.00 66.69 126 ILE A N 1
ATOM 922 C CA . ILE A 1 126 ? 12.460 -1.838 -24.493 1.00 66.69 126 ILE A CA 1
ATOM 923 C C . ILE A 1 126 ? 11.680 -2.515 -25.616 1.00 66.69 126 ILE A C 1
ATOM 925 O O . ILE A 1 126 ? 11.678 -3.738 -25.713 1.00 66.69 126 ILE A O 1
ATOM 929 N N . SER A 1 127 ? 10.977 -1.745 -26.445 1.00 60.69 127 SER A N 1
ATOM 930 C CA . SER A 1 127 ? 10.152 -2.327 -27.512 1.00 60.69 127 SER A CA 1
ATOM 931 C C . SER A 1 127 ? 10.894 -2.500 -28.836 1.00 60.69 127 SER A C 1
ATOM 933 O O . SER A 1 127 ? 10.489 -3.325 -29.647 1.00 60.69 127 SER A O 1
ATOM 935 N N . VAL A 1 128 ? 11.903 -1.667 -29.101 1.00 57.69 128 VAL A N 1
ATOM 936 C CA . VAL A 1 128 ? 12.642 -1.623 -30.366 1.00 57.69 128 VAL A CA 1
ATOM 937 C C . VAL A 1 128 ? 14.096 -1.268 -30.068 1.00 57.69 128 VAL A C 1
ATOM 939 O O . VAL A 1 128 ? 14.377 -0.356 -29.293 1.00 57.69 128 VAL A O 1
ATOM 942 N N . LEU A 1 129 ? 15.019 -1.988 -30.697 1.00 55.12 129 LEU A N 1
ATOM 943 C CA . LEU A 1 129 ? 16.438 -1.658 -30.765 1.00 55.12 129 LEU A CA 1
ATOM 944 C C . LEU A 1 129 ? 16.832 -1.781 -32.229 1.00 55.12 129 LEU A C 1
ATOM 946 O O . LEU A 1 129 ? 16.706 -2.861 -32.804 1.00 55.12 129 LEU A O 1
ATOM 950 N N . GLU A 1 130 ? 17.268 -0.681 -32.824 1.00 57.72 130 GLU A N 1
ATOM 951 C CA . GLU A 1 130 ? 17.719 -0.648 -34.210 1.00 57.72 130 GLU A CA 1
ATOM 952 C C . GLU A 1 130 ? 19.211 -0.314 -34.230 1.00 57.72 130 GLU A C 1
ATOM 954 O O . GLU A 1 130 ? 19.692 0.486 -3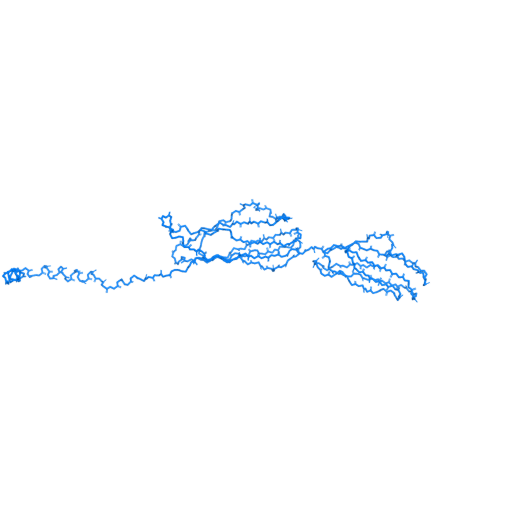3.428 1.00 57.72 130 GLU A O 1
ATOM 959 N N . ASP A 1 131 ? 19.947 -0.967 -35.125 1.00 53.56 131 ASP A N 1
ATOM 960 C CA . ASP A 1 131 ? 21.309 -0.583 -35.480 1.00 53.56 131 ASP A CA 1
ATOM 961 C C . ASP A 1 131 ? 21.255 0.138 -36.834 1.00 53.56 131 ASP A C 1
ATOM 963 O O . ASP A 1 131 ? 20.734 -0.394 -37.817 1.00 53.56 131 ASP A O 1
ATOM 967 N N . ASN A 1 132 ? 21.754 1.373 -36.885 1.00 51.25 132 ASN A N 1
ATOM 968 C CA . ASN A 1 132 ? 21.709 2.216 -38.078 1.00 51.25 132 ASN A CA 1
ATOM 969 C C . ASN A 1 132 ? 22.932 2.034 -38.998 1.00 51.25 132 ASN A C 1
ATOM 971 O O . ASN A 1 132 ? 23.000 2.659 -40.061 1.00 51.25 132 ASN A O 1
ATOM 975 N N . TRP A 1 133 ? 23.895 1.186 -38.622 1.00 52.69 133 TRP A N 1
ATOM 976 C CA . TRP A 1 133 ? 25.184 1.083 -39.304 1.00 52.69 133 TRP A CA 1
ATOM 977 C C . TRP A 1 133 ? 25.111 0.429 -40.704 1.00 52.69 133 TRP A C 1
ATOM 979 O O . TRP A 1 133 ? 26.010 0.621 -41.527 1.00 52.69 133 TRP A O 1
ATOM 989 N N . TYR A 1 134 ? 24.017 -0.265 -41.052 1.00 51.59 134 TYR A N 1
ATOM 990 C CA . TYR A 1 134 ? 23.824 -0.870 -42.382 1.00 51.59 134 TYR A CA 1
ATOM 991 C C . TYR A 1 134 ? 22.452 -0.544 -43.009 1.00 51.59 134 TYR A C 1
ATOM 993 O O . TYR A 1 134 ? 21.545 -1.375 -42.992 1.00 51.59 134 TYR A O 1
ATOM 1001 N N . PRO A 1 135 ? 22.282 0.620 -43.667 1.00 48.19 135 PRO A N 1
ATOM 1002 C CA . PRO A 1 135 ? 20.979 1.057 -44.184 1.00 48.19 135 PRO A CA 1
ATOM 1003 C C . PRO A 1 135 ? 20.462 0.299 -45.429 1.00 48.19 135 PRO A C 1
ATOM 1005 O O . PRO A 1 135 ? 19.381 0.622 -45.919 1.00 48.19 135 PRO A O 1
ATOM 1008 N N . THR A 1 136 ? 21.203 -0.666 -45.999 1.00 45.41 136 THR A N 1
ATOM 1009 C CA . THR A 1 136 ? 20.879 -1.245 -47.328 1.00 45.41 136 THR A CA 1
ATOM 1010 C C . THR A 1 136 ? 21.062 -2.763 -47.500 1.00 45.41 136 THR A C 1
ATOM 1012 O O . THR A 1 136 ? 21.016 -3.240 -48.635 1.00 45.41 136 THR A O 1
ATOM 1015 N N . SER A 1 137 ? 21.221 -3.564 -46.439 1.00 46.62 137 SER A N 1
ATOM 1016 C CA . SER A 1 137 ? 21.409 -5.027 -46.565 1.00 46.62 137 SER A CA 1
ATOM 1017 C C . SER A 1 137 ? 20.488 -5.808 -45.615 1.00 46.62 137 SER A C 1
ATOM 1019 O O . SER A 1 137 ? 20.334 -5.391 -44.473 1.00 46.62 137 SER A O 1
ATOM 1021 N N . PRO A 1 138 ? 19.869 -6.936 -46.027 1.00 44.62 138 PRO A N 1
ATOM 1022 C CA . PRO A 1 138 ? 18.770 -7.574 -45.292 1.00 44.62 138 PRO A CA 1
ATOM 1023 C C . PRO A 1 138 ? 19.217 -8.420 -44.087 1.00 44.62 138 PRO A C 1
ATOM 1025 O O . PRO A 1 138 ? 18.437 -9.231 -43.591 1.00 44.62 138 PRO A O 1
ATOM 1028 N N . VAL A 1 139 ? 20.456 -8.270 -43.617 1.00 47.03 139 VAL A N 1
ATOM 1029 C CA . VAL A 1 139 ? 20.913 -8.935 -42.395 1.00 47.03 139 VAL A CA 1
ATOM 1030 C C . VAL A 1 139 ? 20.762 -7.931 -41.267 1.00 47.03 139 VAL A C 1
ATOM 1032 O O . VAL A 1 139 ? 21.667 -7.155 -40.986 1.00 47.03 139 VAL A O 1
ATOM 1035 N N . VAL A 1 140 ? 19.568 -7.919 -40.677 1.00 49.47 140 VAL A N 1
ATOM 1036 C CA . VAL A 1 140 ? 19.359 -7.342 -39.353 1.00 49.47 140 VAL A CA 1
ATOM 1037 C C . VAL A 1 140 ? 20.294 -8.080 -38.406 1.00 49.47 140 VAL A C 1
ATOM 1039 O O . VAL A 1 140 ? 20.112 -9.275 -38.165 1.00 49.47 140 VAL A O 1
ATOM 1042 N N . ASP A 1 141 ? 21.328 -7.392 -37.932 1.00 49.19 141 ASP A N 1
ATOM 1043 C CA . ASP A 1 141 ? 22.053 -7.840 -36.755 1.00 49.19 141 ASP A CA 1
ATOM 1044 C C . ASP A 1 141 ? 20.999 -7.949 -35.655 1.00 49.19 141 ASP A C 1
ATOM 1046 O O . ASP A 1 141 ? 20.372 -6.961 -35.263 1.00 49.19 141 ASP A O 1
ATOM 1050 N N . ALA A 1 142 ? 20.649 -9.178 -35.288 1.00 51.28 142 ALA A N 1
ATOM 1051 C CA . ALA A 1 142 ? 19.584 -9.409 -34.336 1.00 51.28 142 ALA A CA 1
ATOM 1052 C C . ALA A 1 142 ? 20.119 -8.987 -32.968 1.00 51.28 142 ALA A C 1
ATOM 1054 O O . ALA A 1 142 ? 20.796 -9.766 -32.297 1.00 51.28 142 ALA A O 1
ATOM 1055 N N . CYS A 1 143 ? 19.844 -7.741 -32.579 1.00 55.62 143 CYS A N 1
ATOM 1056 C CA . CYS A 1 143 ? 20.114 -7.239 -31.239 1.00 55.62 143 CYS A CA 1
ATOM 1057 C C . CYS A 1 143 ? 19.595 -8.265 -30.228 1.00 55.62 143 CYS A C 1
ATOM 1059 O O . CYS A 1 143 ? 18.405 -8.602 -30.231 1.00 55.62 143 CYS A O 1
ATOM 1061 N N . ASN A 1 144 ? 20.473 -8.779 -29.367 1.00 57.34 144 ASN A N 1
ATOM 1062 C CA . ASN A 1 144 ? 20.051 -9.702 -28.325 1.00 57.34 144 ASN A CA 1
ATOM 1063 C C . ASN A 1 144 ? 19.373 -8.873 -27.226 1.00 57.34 144 ASN A C 1
ATOM 1065 O O . ASN A 1 144 ? 20.031 -8.287 -26.364 1.00 57.34 144 ASN A O 1
ATOM 1069 N N . PHE A 1 145 ? 18.049 -8.750 -27.325 1.00 60.47 145 PHE A N 1
ATOM 1070 C CA . PHE A 1 145 ? 17.228 -8.030 -26.364 1.00 60.47 145 PHE A CA 1
ATOM 1071 C C . PHE A 1 145 ? 16.871 -8.956 -25.204 1.00 60.47 145 PHE A C 1
ATOM 1073 O O . PHE A 1 145 ? 16.154 -9.939 -25.381 1.00 60.47 145 PHE A O 1
ATOM 1080 N N . ASP A 1 146 ? 17.344 -8.611 -24.013 1.00 61.62 146 ASP A N 1
ATOM 1081 C CA . ASP A 1 146 ? 16.847 -9.200 -22.780 1.00 61.62 146 ASP A CA 1
ATOM 1082 C C . ASP A 1 146 ? 16.707 -8.091 -21.742 1.00 61.62 146 ASP A C 1
ATOM 1084 O O . ASP A 1 146 ? 17.689 -7.497 -21.291 1.00 61.62 146 ASP A O 1
ATOM 1088 N N . GLY A 1 147 ? 15.474 -7.764 -21.379 1.00 65.19 147 GLY A N 1
ATOM 1089 C CA . GLY A 1 147 ? 15.256 -6.872 -20.254 1.00 65.19 147 GLY A CA 1
ATOM 1090 C C . GLY A 1 147 ? 13.905 -6.205 -20.283 1.00 65.19 147 GLY A C 1
ATOM 1091 O O . GLY A 1 147 ? 13.815 -4.996 -20.487 1.00 65.19 147 GLY A O 1
ATOM 1092 N N . THR A 1 148 ? 12.851 -6.977 -20.039 1.00 72.56 148 THR A N 1
ATOM 1093 C CA . THR A 1 148 ? 11.773 -6.419 -19.227 1.00 72.56 148 THR A CA 1
ATOM 1094 C C . THR A 1 148 ? 12.168 -6.554 -17.766 1.00 72.56 148 THR A C 1
ATOM 1096 O O . THR A 1 148 ? 12.644 -7.617 -17.372 1.00 72.56 148 THR A O 1
ATOM 1099 N N . ASP A 1 149 ? 11.922 -5.530 -16.964 1.00 82.06 149 ASP A N 1
ATOM 1100 C CA . ASP A 1 149 ? 12.022 -5.624 -15.512 1.00 82.06 149 ASP A CA 1
ATOM 1101 C C . ASP A 1 149 ? 10.737 -5.098 -14.870 1.00 82.06 149 ASP A C 1
ATOM 1103 O O . ASP A 1 149 ? 10.002 -4.300 -15.464 1.00 82.06 149 ASP A O 1
ATOM 1107 N N . ALA A 1 150 ? 10.423 -5.587 -13.678 1.00 83.56 150 ALA A N 1
ATOM 1108 C CA . ALA A 1 150 ? 9.174 -5.295 -12.996 1.00 83.56 150 ALA A CA 1
ATOM 1109 C C . ALA A 1 150 ? 9.413 -4.622 -11.647 1.00 83.56 150 ALA A C 1
ATOM 1111 O O . ALA A 1 150 ? 10.368 -4.919 -10.932 1.00 83.56 150 ALA A O 1
ATOM 1112 N N . ILE A 1 151 ? 8.488 -3.741 -11.280 1.00 88.25 151 ILE A N 1
ATOM 1113 C CA . ILE A 1 151 ? 8.440 -3.113 -9.966 1.00 88.25 151 ILE A CA 1
ATOM 1114 C C . ILE A 1 151 ? 7.041 -3.210 -9.379 1.00 88.25 151 ILE A C 1
ATOM 1116 O O . ILE A 1 151 ? 6.037 -3.053 -10.080 1.00 88.25 151 ILE A O 1
ATOM 1120 N N . THR A 1 152 ? 6.983 -3.453 -8.076 1.00 89.38 152 THR A N 1
ATOM 1121 C CA . THR A 1 152 ? 5.746 -3.371 -7.297 1.00 89.38 152 THR A CA 1
ATOM 1122 C C . THR A 1 152 ? 5.690 -2.031 -6.570 1.00 89.38 152 THR A C 1
ATOM 1124 O O . THR A 1 152 ? 6.644 -1.646 -5.896 1.00 89.38 152 THR A O 1
ATOM 1127 N N . ILE A 1 153 ? 4.583 -1.306 -6.724 1.00 89.00 153 ILE A N 1
ATOM 1128 C CA . ILE A 1 153 ? 4.307 -0.080 -5.976 1.00 89.00 153 ILE A CA 1
ATOM 1129 C C . ILE A 1 153 ? 3.351 -0.424 -4.844 1.00 89.00 153 ILE A C 1
ATOM 1131 O O . ILE A 1 153 ? 2.161 -0.662 -5.072 1.00 89.00 153 ILE A O 1
ATOM 1135 N N . ASP A 1 154 ? 3.883 -0.437 -3.627 1.00 89.81 154 ASP A N 1
ATOM 1136 C CA . ASP A 1 154 ? 3.135 -0.794 -2.432 1.00 89.81 154 ASP A CA 1
ATOM 1137 C C . ASP A 1 154 ? 2.279 0.390 -1.945 1.00 89.81 154 ASP A C 1
ATOM 1139 O O . ASP A 1 154 ? 2.751 1.536 -1.892 1.00 89.81 154 ASP A O 1
ATOM 1143 N N . PRO A 1 155 ? 1.010 0.155 -1.570 1.00 89.5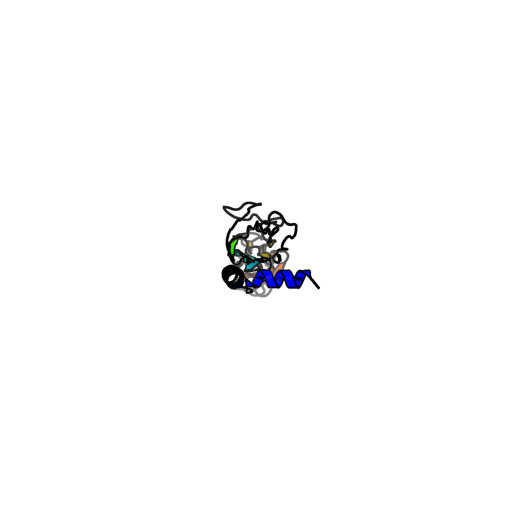0 155 PRO A N 1
ATOM 1144 C CA . PRO A 1 155 ? 0.146 1.195 -1.025 1.00 89.50 155 PRO A CA 1
ATOM 1145 C C . PRO A 1 155 ? 0.667 1.718 0.318 1.00 89.50 155 PRO A C 1
ATOM 1147 O O . PRO A 1 155 ? 1.177 0.966 1.150 1.00 89.50 155 PRO A O 1
ATOM 1150 N N . THR A 1 156 ? 0.491 3.017 0.565 1.00 91.12 156 THR A N 1
ATOM 1151 C CA . THR A 1 156 ? 0.783 3.611 1.874 1.00 91.12 156 THR A CA 1
ATOM 1152 C C . THR A 1 156 ? -0.242 3.152 2.907 1.00 91.12 156 THR A C 1
ATOM 1154 O O . THR A 1 156 ? -1.453 3.214 2.676 1.00 91.12 156 THR A O 1
ATOM 1157 N N . ASN A 1 157 ? 0.255 2.732 4.066 1.00 94.44 157 ASN A N 1
ATOM 1158 C CA . ASN A 1 157 ? -0.568 2.373 5.201 1.00 94.44 157 ASN A CA 1
ATOM 1159 C C . ASN A 1 157 ? -1.314 3.599 5.719 1.00 94.44 157 ASN A C 1
ATOM 1161 O O . ASN A 1 157 ? -0.728 4.665 5.908 1.00 94.44 157 ASN A O 1
ATOM 1165 N N . THR A 1 158 ? -2.603 3.444 5.996 1.00 94.75 158 THR A N 1
ATOM 1166 C CA . THR A 1 158 ? -3.368 4.440 6.752 1.00 94.75 158 THR A CA 1
ATOM 1167 C C . THR A 1 158 ? -4.205 3.751 7.815 1.00 94.75 158 THR A C 1
ATOM 1169 O O . THR A 1 158 ? -4.576 2.588 7.662 1.00 94.75 158 THR A O 1
ATOM 1172 N N . ILE A 1 159 ? -4.474 4.463 8.907 1.00 97.38 159 ILE A N 1
ATOM 1173 C CA . ILE A 1 159 ? -5.395 4.041 9.959 1.00 97.38 159 ILE A CA 1
ATOM 1174 C C . ILE A 1 159 ? -6.212 5.250 10.402 1.00 97.38 159 ILE A C 1
ATOM 1176 O O . ILE A 1 159 ? -5.657 6.314 10.674 1.00 97.38 159 ILE A O 1
ATOM 1180 N N . ALA A 1 160 ? -7.52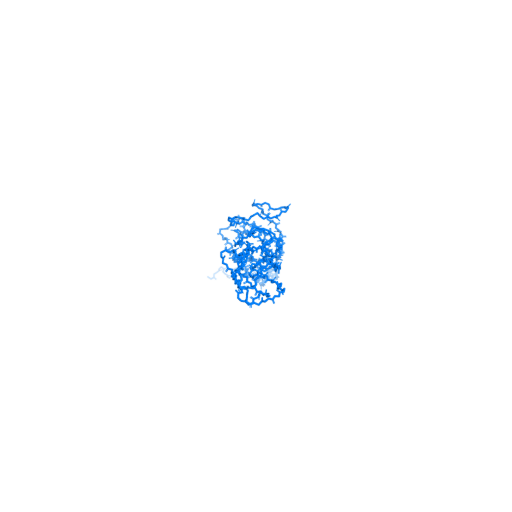9 5.097 10.464 1.00 97.25 160 ALA A N 1
ATOM 1181 C CA . ALA A 1 160 ? -8.435 6.146 10.913 1.00 97.25 160 ALA A CA 1
ATOM 1182 C C . ALA A 1 160 ? -9.562 5.547 11.753 1.00 97.25 160 ALA A C 1
ATOM 1184 O O . ALA A 1 160 ? -10.110 4.500 11.402 1.00 97.25 160 ALA A O 1
ATOM 1185 N N . LEU A 1 161 ? -9.915 6.210 12.859 1.00 98.06 161 LEU A N 1
ATOM 1186 C CA . LEU A 1 161 ? -11.058 5.807 13.673 1.00 98.06 161 LEU A CA 1
ATOM 1187 C C . LEU A 1 161 ? -12.324 5.846 12.806 1.00 98.06 161 LEU A C 1
ATOM 1189 O O . LEU A 1 161 ? -12.616 6.849 12.159 1.00 98.06 161 LEU A O 1
ATOM 1193 N N . SER A 1 162 ? -13.047 4.732 12.780 1.00 97.81 162 SER A N 1
ATOM 1194 C CA . SER A 1 162 ? -14.270 4.547 11.987 1.00 97.81 162 SER A CA 1
ATOM 1195 C C . SER A 1 162 ? -15.514 4.358 12.856 1.00 97.81 162 SER A C 1
ATOM 1197 O O . SER A 1 162 ? -16.627 4.597 12.391 1.00 97.81 162 SER A O 1
ATOM 1199 N N . SER A 1 163 ? -15.340 3.960 14.119 1.00 97.56 163 SER A N 1
ATOM 1200 C CA . SER A 1 163 ? -16.389 4.015 15.136 1.00 97.56 163 SER A CA 1
ATOM 1201 C C . SER A 1 163 ? -16.651 5.461 15.582 1.00 97.56 163 SER A C 1
ATOM 1203 O O . SER A 1 163 ? -15.946 6.396 15.198 1.00 97.56 163 SER A O 1
ATOM 1205 N N . ALA A 1 164 ? -17.698 5.670 16.385 1.00 97.12 164 ALA A N 1
ATOM 1206 C CA . ALA A 1 164 ? -18.059 7.003 16.867 1.00 97.12 164 ALA A CA 1
ATOM 1207 C C . ALA A 1 164 ? -16.901 7.670 17.637 1.00 97.12 164 ALA A C 1
ATOM 1209 O O . ALA A 1 164 ? -16.162 7.003 18.365 1.00 97.12 164 ALA A O 1
ATOM 1210 N N . ALA A 1 165 ? -16.760 8.990 17.505 1.00 96.19 165 ALA A N 1
ATOM 1211 C CA . ALA A 1 165 ? -15.722 9.745 18.205 1.00 96.19 165 ALA A CA 1
ATOM 1212 C C . ALA A 1 165 ? -15.789 9.518 19.728 1.00 96.19 165 ALA A C 1
ATOM 1214 O O . ALA A 1 165 ? -16.876 9.533 20.309 1.00 96.19 165 ALA A O 1
ATOM 1215 N N . GLY A 1 166 ? -14.633 9.301 20.364 1.00 93.62 166 GLY A N 1
ATOM 1216 C CA . GLY A 1 166 ? -14.525 9.018 21.799 1.00 93.62 166 GLY A CA 1
ATOM 1217 C C . GLY A 1 166 ? -14.691 7.542 22.172 1.00 93.62 166 GLY A C 1
ATOM 1218 O O . GLY A 1 166 ? -14.519 7.190 23.337 1.00 93.62 166 GLY A O 1
ATOM 1219 N N . THR A 1 167 ? -14.990 6.655 21.215 1.00 96.25 167 THR A N 1
ATOM 1220 C CA . THR A 1 167 ? -14.951 5.198 21.462 1.00 96.25 167 THR A CA 1
ATOM 1221 C C . THR A 1 167 ? -13.532 4.683 21.701 1.00 96.25 167 THR A C 1
ATOM 1223 O O . THR A 1 167 ? -13.352 3.674 22.368 1.00 96.25 167 THR A O 1
ATOM 1226 N N . ASP A 1 168 ? -12.520 5.389 21.223 1.00 96.56 168 ASP A N 1
ATOM 1227 C CA . ASP A 1 168 ? -11.107 5.133 21.483 1.00 96.56 168 ASP A CA 1
ATOM 1228 C C . ASP A 1 168 ? -10.665 5.489 22.912 1.00 96.56 168 ASP A C 1
ATOM 1230 O O . ASP A 1 168 ? -9.647 4.987 23.367 1.00 96.56 168 ASP A O 1
ATOM 1234 N N . ALA A 1 169 ? -11.464 6.265 23.655 1.00 95.44 169 ALA A N 1
ATOM 1235 C CA . ALA A 1 169 ? -11.179 6.677 25.031 1.00 95.44 169 ALA A CA 1
ATOM 1236 C C . ALA A 1 169 ? -12.408 6.495 25.946 1.00 95.44 169 ALA A C 1
ATOM 1238 O O . ALA A 1 169 ? -13.016 7.454 26.428 1.00 95.44 169 ALA A O 1
ATOM 1239 N N . GLN A 1 170 ? -12.797 5.240 26.187 1.00 95.12 170 GLN A N 1
ATOM 1240 C CA . GLN A 1 170 ? -13.988 4.903 26.977 1.00 95.12 170 GLN A CA 1
ATOM 1241 C C . GLN A 1 170 ? -13.698 4.761 28.477 1.00 95.12 170 GLN A C 1
ATOM 1243 O O . GLN A 1 170 ? -12.723 4.140 28.890 1.00 95.12 170 GLN A O 1
ATOM 1248 N N . THR A 1 171 ? -14.625 5.242 29.310 1.00 96.00 171 THR A N 1
ATOM 1249 C CA . THR A 1 171 ? -14.706 4.873 30.733 1.00 96.00 171 THR A CA 1
ATOM 1250 C C . THR A 1 171 ? -15.876 3.915 30.925 1.00 96.00 171 THR A C 1
ATOM 1252 O O . THR A 1 171 ? -17.032 4.318 30.815 1.00 96.00 171 THR A O 1
ATOM 1255 N N . VAL A 1 172 ? -15.580 2.648 31.218 1.00 94.94 172 VAL A N 1
ATOM 1256 C CA . VAL A 1 172 ? -16.587 1.604 31.462 1.00 94.94 172 VAL A CA 1
ATOM 1257 C C . VAL A 1 172 ? -16.395 0.966 32.833 1.00 94.94 172 VAL A C 1
ATOM 1259 O O . VAL A 1 172 ? -15.294 0.950 33.385 1.00 94.94 172 VAL A O 1
ATOM 1262 N N . CYS A 1 173 ? -17.469 0.417 33.396 1.00 95.75 173 CYS A N 1
ATOM 1263 C CA . CYS A 1 173 ? -17.374 -0.391 34.606 1.00 95.75 173 CYS A CA 1
ATOM 1264 C C . CYS A 1 173 ? -16.756 -1.763 34.290 1.00 95.75 173 CYS A C 1
ATOM 1266 O O . CYS A 1 173 ? -17.003 -2.338 33.230 1.00 95.75 173 CYS A O 1
ATOM 1268 N N . ILE A 1 174 ? -15.992 -2.320 35.235 1.00 95.88 174 ILE A N 1
ATOM 1269 C CA . ILE A 1 174 ? -15.497 -3.704 35.150 1.00 95.88 174 ILE A CA 1
ATOM 1270 C C . ILE A 1 174 ? -16.659 -4.670 34.868 1.00 95.88 174 ILE A C 1
ATOM 1272 O O . ILE A 1 174 ? -17.762 -4.487 35.386 1.00 95.88 174 ILE A O 1
ATOM 1276 N N . ASN A 1 175 ? -16.418 -5.688 34.040 1.00 95.06 175 ASN A N 1
ATOM 1277 C CA . ASN A 1 175 ? -17.424 -6.650 33.573 1.00 95.06 175 ASN A CA 1
ATOM 1278 C C . ASN A 1 175 ? -18.555 -6.057 32.708 1.00 95.06 175 ASN A C 1
ATOM 1280 O O . ASN A 1 175 ? -19.536 -6.747 32.436 1.00 95.06 175 ASN A O 1
ATOM 1284 N N . THR A 1 176 ? -18.427 -4.808 32.250 1.00 96.50 176 THR A N 1
ATOM 1285 C CA . THR A 1 176 ? -19.323 -4.217 31.244 1.00 96.50 176 THR A CA 1
ATOM 1286 C C . THR A 1 176 ? -18.627 -4.199 29.892 1.00 96.50 176 THR A C 1
ATOM 1288 O O . THR A 1 176 ? -17.479 -3.774 29.799 1.00 96.50 176 THR A O 1
ATOM 1291 N N . GLY A 1 177 ? -19.306 -4.677 28.848 1.00 95.50 177 GLY A N 1
ATOM 1292 C CA . GLY A 1 177 ? -18.752 -4.700 27.495 1.00 95.50 177 GLY A CA 1
ATOM 1293 C C . GLY A 1 177 ? -18.400 -3.302 26.987 1.00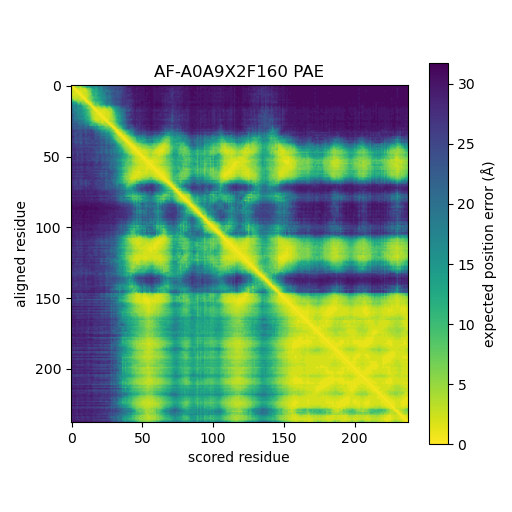 95.50 177 GLY A C 1
ATOM 1294 O O . GLY A 1 177 ? -19.121 -2.338 27.249 1.00 95.50 177 GLY A O 1
ATOM 1295 N N . LEU A 1 178 ? -17.295 -3.208 26.249 1.00 96.88 178 LEU A N 1
ATOM 1296 C CA . LEU A 1 178 ? -16.934 -1.993 25.524 1.00 96.88 178 LEU A CA 1
ATOM 1297 C C . LEU A 1 178 ? -17.909 -1.756 24.368 1.00 96.88 178 LEU A C 1
ATOM 1299 O O . LEU A 1 178 ? -18.409 -2.704 23.758 1.00 96.88 178 LEU A O 1
ATOM 1303 N N . VAL A 1 179 ? -18.103 -0.491 23.997 1.00 97.62 179 VAL A N 1
ATOM 1304 C CA . VAL A 1 179 ? -18.535 -0.190 22.631 1.00 97.62 179 VAL A CA 1
ATOM 1305 C C . VAL A 1 179 ? -17.378 -0.569 21.711 1.00 97.62 179 VAL A C 1
ATOM 1307 O O . VAL A 1 179 ? -16.242 -0.162 21.953 1.00 97.62 179 VAL A O 1
ATOM 1310 N N . ASN A 1 180 ? -17.650 -1.370 20.681 1.00 97.50 180 ASN A N 1
ATOM 1311 C CA . ASN A 1 180 ? -16.618 -1.815 19.747 1.00 97.50 180 ASN A CA 1
ATOM 1312 C C . ASN A 1 180 ? -15.879 -0.613 19.145 1.00 97.50 180 ASN A C 1
ATOM 1314 O O . ASN A 1 180 ? -16.509 0.320 18.642 1.00 97.50 180 ASN A O 1
ATOM 1318 N N . ILE A 1 181 ? -14.551 -0.669 19.171 1.00 98.38 181 ILE A N 1
ATOM 1319 C CA . ILE A 1 181 ? -13.687 0.357 18.588 1.00 98.38 181 ILE A CA 1
ATOM 1320 C C . ILE A 1 181 ? -13.216 -0.177 17.249 1.00 98.38 181 ILE A C 1
ATOM 1322 O O . ILE A 1 181 ? -12.580 -1.232 17.193 1.00 98.38 181 ILE A O 1
ATOM 1326 N N . THR A 1 182 ? -13.545 0.520 16.169 1.00 98.31 182 THR A N 1
ATOM 1327 C CA . THR A 1 182 ? -13.177 0.090 14.821 1.00 98.31 182 THR A CA 1
ATOM 1328 C C . THR A 1 182 ? -12.327 1.151 14.153 1.00 98.31 182 THR A C 1
ATOM 1330 O O . THR A 1 182 ? -12.660 2.337 14.169 1.00 98.31 182 THR A O 1
ATOM 1333 N N . TYR A 1 183 ? -11.262 0.728 13.486 1.00 98.50 183 TYR A N 1
ATOM 1334 C CA . TYR A 1 183 ? -10.424 1.583 12.660 1.00 98.50 183 TYR A CA 1
ATOM 1335 C C . TYR A 1 183 ? -10.433 1.065 11.228 1.00 98.50 183 TYR A C 1
ATOM 1337 O O . TYR A 1 183 ? -10.131 -0.106 10.991 1.00 98.50 183 TYR A O 1
ATOM 1345 N N . ALA A 1 184 ? -10.760 1.946 10.287 1.00 97.94 184 ALA A N 1
ATOM 1346 C CA . ALA A 1 184 ? -10.578 1.677 8.871 1.00 97.94 184 ALA A CA 1
ATOM 1347 C C . ALA A 1 184 ? -9.089 1.799 8.543 1.00 97.94 184 ALA A C 1
ATOM 1349 O O . ALA A 1 184 ? -8.416 2.726 9.006 1.00 97.94 184 ALA A O 1
ATOM 1350 N N . THR A 1 185 ? -8.581 0.855 7.763 1.00 97.00 185 THR A N 1
ATOM 1351 C CA . THR A 1 185 ? -7.183 0.803 7.345 1.00 97.00 185 THR A CA 1
ATOM 1352 C C . THR A 1 185 ? -7.094 0.759 5.826 1.00 97.00 185 THR A C 1
ATOM 1354 O O . THR A 1 185 ? -8.048 0.390 5.151 1.00 97.00 185 THR A O 1
ATOM 1357 N N . THR A 1 186 ? -5.957 1.159 5.270 1.00 93.50 186 THR A N 1
ATOM 1358 C CA . THR A 1 186 ? -5.632 0.912 3.859 1.00 93.50 186 THR A CA 1
ATOM 1359 C C . THR A 1 186 ? -4.192 0.456 3.757 1.00 93.50 186 THR A C 1
ATOM 1361 O O . THR A 1 186 ? -3.377 0.854 4.583 1.00 93.50 186 THR A O 1
ATOM 1364 N N . GLY A 1 187 ? -3.871 -0.343 2.742 1.00 91.50 187 GLY A N 1
ATOM 1365 C CA . GLY A 1 187 ? -2.502 -0.743 2.401 1.00 91.50 187 GLY A CA 1
ATOM 1366 C C . GLY A 1 187 ? -1.858 -1.792 3.313 1.00 91.50 187 GLY A C 1
ATOM 1367 O O . GLY A 1 187 ? -0.913 -2.453 2.888 1.00 91.50 187 GLY A O 1
ATOM 1368 N N . ALA A 1 188 ? -2.393 -1.998 4.516 1.00 93.94 188 ALA A N 1
ATOM 1369 C CA . ALA A 1 188 ? -1.892 -2.981 5.463 1.00 93.94 188 ALA A CA 1
ATOM 1370 C C . ALA A 1 188 ? -2.259 -4.413 5.049 1.00 93.94 188 ALA A C 1
ATOM 1372 O O . ALA A 1 188 ? -3.322 -4.667 4.492 1.00 93.94 188 ALA A O 1
ATOM 1373 N N . THR A 1 189 ? -1.400 -5.373 5.390 1.00 93.44 189 THR A N 1
ATOM 1374 C CA . 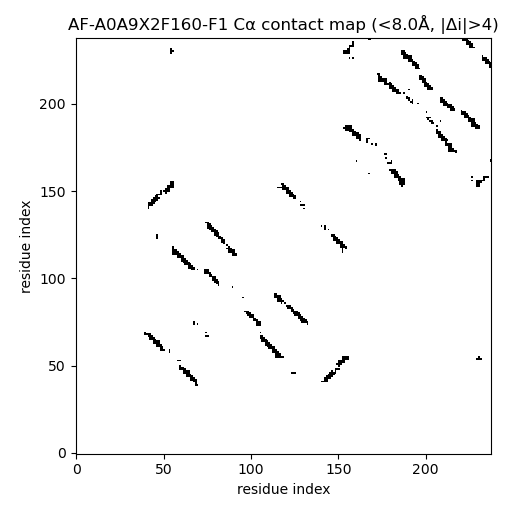THR A 1 189 ? -1.697 -6.812 5.267 1.00 93.44 189 THR A CA 1
ATOM 1375 C C . THR A 1 189 ? -2.038 -7.448 6.615 1.00 93.44 189 THR A C 1
ATOM 1377 O O . THR A 1 189 ? -2.243 -8.659 6.700 1.00 93.44 189 THR A O 1
ATOM 1380 N N . GLY A 1 190 ? -2.031 -6.656 7.688 1.00 95.19 190 GLY A N 1
ATOM 1381 C CA . GLY A 1 190 ? -2.323 -7.096 9.041 1.00 95.19 190 GLY A CA 1
ATOM 1382 C C . GLY A 1 190 ? -2.219 -5.965 10.058 1.00 95.19 190 GLY A C 1
ATOM 1383 O O . GLY A 1 190 ? -1.845 -4.833 9.745 1.00 95.19 190 GLY A O 1
ATOM 1384 N N . ALA A 1 191 ? -2.534 -6.292 11.309 1.00 97.56 191 ALA A N 1
ATOM 1385 C CA . ALA A 1 191 ? -2.309 -5.414 12.445 1.00 97.56 191 ALA A CA 1
ATOM 1386 C C . ALA A 1 191 ? -1.944 -6.221 13.692 1.00 97.56 191 ALA A C 1
ATOM 1388 O O . ALA A 1 191 ? -2.329 -7.382 13.846 1.00 97.56 191 ALA A O 1
ATOM 1389 N N . THR A 1 192 ? -1.219 -5.581 14.600 1.00 97.44 192 THR A N 1
ATOM 1390 C CA . THR A 1 192 ? -0.884 -6.108 15.923 1.00 97.44 192 THR A CA 1
ATOM 1391 C C . THR A 1 192 ? -1.441 -5.185 16.995 1.00 97.44 192 THR A C 1
ATOM 1393 O O . THR A 1 192 ? -1.527 -3.973 16.796 1.00 97.44 192 THR A O 1
ATOM 1396 N N . PHE A 1 193 ? -1.834 -5.772 18.123 1.00 98.19 193 PHE A N 1
ATOM 1397 C CA . PHE A 1 193 ? -2.501 -5.078 19.219 1.00 98.19 193 PHE A CA 1
ATOM 1398 C C . PHE A 1 193 ? -1.726 -5.314 20.512 1.00 98.19 193 PHE A C 1
ATOM 1400 O O . PHE A 1 193 ? -1.340 -6.446 20.810 1.00 98.19 193 PHE A O 1
ATOM 1407 N N . SER A 1 194 ? -1.512 -4.259 21.290 1.00 98.06 194 SER A N 1
ATOM 1408 C CA . SER A 1 194 ? -0.849 -4.324 22.594 1.00 98.06 194 SER A CA 1
ATOM 1409 C C . SER A 1 194 ? -1.501 -3.359 23.587 1.00 98.06 194 SER A C 1
ATOM 1411 O O . SER A 1 194 ? -2.242 -2.464 23.191 1.00 98.06 194 SER A O 1
ATOM 1413 N N . GLY A 1 195 ? -1.278 -3.575 24.888 1.00 97.06 195 GLY A N 1
ATOM 1414 C CA . GLY A 1 195 ? -1.810 -2.707 25.951 1.00 97.06 195 GLY A CA 1
ATOM 1415 C C . GLY A 1 195 ? -3.296 -2.895 26.289 1.00 97.06 195 GLY A C 1
ATOM 1416 O O . GLY A 1 195 ? -3.814 -2.204 27.162 1.00 97.06 195 GLY A O 1
ATOM 1417 N N . LEU A 1 196 ? -3.984 -3.849 25.651 1.00 97.06 196 LEU A N 1
ATOM 1418 C CA . LEU A 1 196 ? -5.387 -4.157 25.942 1.00 97.06 196 LEU A CA 1
ATOM 1419 C C . LEU A 1 196 ? -5.557 -4.790 27.343 1.00 97.06 196 LEU A C 1
ATOM 1421 O O . LEU A 1 196 ? -4.738 -5.627 27.736 1.00 97.06 196 LEU A O 1
ATOM 1425 N N . PRO A 1 197 ? -6.627 -4.449 28.089 1.00 96.88 197 PRO A N 1
ATOM 1426 C CA . PRO A 1 197 ? -6.950 -5.105 29.354 1.00 96.88 197 PRO A CA 1
ATOM 1427 C C . PRO A 1 197 ? -7.363 -6.568 29.156 1.00 96.88 197 PRO A C 1
ATOM 1429 O O . PRO A 1 197 ? -7.846 -6.970 28.096 1.00 96.88 197 PRO A O 1
ATOM 1432 N N . ALA A 1 198 ? -7.246 -7.371 30.217 1.00 97.19 198 ALA A N 1
ATOM 1433 C CA . ALA A 1 198 ? -7.734 -8.748 30.201 1.00 97.19 198 ALA A CA 1
ATOM 1434 C C . ALA A 1 198 ? -9.241 -8.797 29.876 1.00 97.19 198 ALA A C 1
ATOM 1436 O O . ALA A 1 198 ? -10.019 -8.008 30.409 1.00 97.19 198 ALA A O 1
ATOM 1437 N N . GLY A 1 199 ? -9.642 -9.721 28.996 1.00 96.56 199 GLY A N 1
ATOM 1438 C CA . GLY A 1 199 ? -11.022 -9.843 28.503 1.00 96.56 199 GLY A CA 1
ATOM 1439 C C . GLY A 1 199 ? -11.358 -8.969 27.286 1.00 96.56 199 GLY A C 1
ATOM 1440 O O . GLY A 1 199 ? -12.471 -9.055 26.767 1.00 96.56 199 GLY A O 1
ATOM 1441 N N . VAL A 1 200 ? -10.400 -8.172 26.797 1.00 98.19 200 VAL A N 1
ATOM 1442 C CA . VAL A 1 200 ? -10.501 -7.391 25.557 1.00 98.19 200 VAL A CA 1
ATOM 1443 C C . VAL A 1 200 ? -9.479 -7.904 24.546 1.00 98.19 200 VAL A C 1
ATOM 1445 O O . VAL A 1 200 ? -8.344 -8.225 24.893 1.00 98.19 200 VAL A O 1
ATOM 1448 N N . SER A 1 201 ? -9.882 -7.989 23.282 1.00 97.94 201 SER A N 1
ATOM 1449 C CA . SER A 1 201 ? -9.042 -8.473 22.186 1.00 97.94 201 SER A CA 1
ATOM 1450 C C . SER A 1 201 ? -9.169 -7.589 20.954 1.00 97.94 201 SER A C 1
ATOM 1452 O O . SER A 1 201 ? -10.237 -7.037 20.683 1.00 97.94 201 SER A O 1
ATOM 1454 N N . GLY A 1 202 ? -8.080 -7.499 20.196 1.00 98.00 202 GLY A N 1
ATOM 1455 C CA . GLY A 1 202 ? -8.050 -6.897 18.872 1.00 98.00 202 GLY A CA 1
ATOM 1456 C C . GLY A 1 202 ? -8.059 -7.960 17.777 1.00 98.00 202 GLY A C 1
ATOM 1457 O O . GLY A 1 202 ? -7.497 -9.041 17.940 1.00 98.00 202 GLY A O 1
ATOM 1458 N N . SER A 1 203 ? -8.688 -7.643 16.653 1.00 98.00 203 SER A N 1
ATOM 1459 C CA . SER A 1 203 ? -8.672 -8.448 15.431 1.00 98.00 203 SER A CA 1
ATOM 1460 C C . SER A 1 203 ? -8.544 -7.534 14.219 1.00 98.00 203 SER A C 1
ATOM 1462 O O . SER A 1 203 ? -8.960 -6.378 14.276 1.00 98.00 203 SER A O 1
ATOM 1464 N N . TRP A 1 204 ? -7.962 -8.028 13.130 1.00 98.25 204 TRP A N 1
ATOM 1465 C CA . TRP A 1 204 ? -7.897 -7.302 11.864 1.00 98.25 204 TRP A CA 1
ATOM 1466 C C . TRP A 1 204 ? -8.381 -8.206 10.739 1.00 98.25 204 TRP A C 1
ATOM 1468 O O . TRP A 1 204 ? -7.893 -9.328 10.596 1.00 98.25 204 TRP A O 1
ATOM 1478 N N . ALA A 1 205 ? -9.363 -7.734 9.979 1.00 97.75 205 ALA A N 1
ATOM 1479 C CA . ALA A 1 205 ? -9.908 -8.441 8.828 1.00 97.75 205 ALA A CA 1
ATOM 1480 C C . ALA A 1 205 ? -10.547 -7.446 7.858 1.00 97.75 205 ALA A C 1
ATOM 1482 O O . ALA A 1 205 ? -11.155 -6.473 8.299 1.00 97.75 205 ALA A O 1
ATOM 1483 N N . ALA A 1 206 ? -10.437 -7.724 6.554 1.00 95.62 206 ALA A N 1
ATOM 1484 C CA . ALA A 1 206 ? -11.039 -6.916 5.489 1.00 95.62 206 ALA A CA 1
ATOM 1485 C C . ALA A 1 206 ? -10.779 -5.408 5.668 1.00 95.62 206 ALA A C 1
ATOM 1487 O O . ALA A 1 206 ? -11.709 -4.606 5.651 1.00 95.62 206 ALA A O 1
ATOM 1488 N N . ASP A 1 207 ? -9.513 -5.053 5.911 1.00 96.31 207 ASP A N 1
ATOM 1489 C CA . ASP A 1 207 ? -9.057 -3.676 6.113 1.00 96.31 207 ASP A CA 1
ATOM 1490 C C . ASP A 1 207 ? -9.659 -2.951 7.333 1.00 96.31 207 ASP A C 1
ATOM 1492 O O . ASP A 1 207 ? -9.572 -1.726 7.434 1.00 96.31 207 ASP A O 1
ATOM 1496 N N . VAL A 1 208 ? -10.210 -3.679 8.310 1.00 97.94 208 VAL A N 1
ATOM 1497 C CA . VAL A 1 208 ? -10.743 -3.102 9.552 1.00 97.94 208 VAL A CA 1
ATOM 1498 C C . VAL A 1 208 ? -10.066 -3.720 10.775 1.00 97.94 208 VAL A C 1
ATOM 1500 O O . VAL A 1 208 ? -10.164 -4.924 11.020 1.00 97.94 208 VAL A O 1
ATOM 1503 N N . ALA A 1 209 ? -9.423 -2.880 11.592 1.00 98.38 209 ALA A N 1
ATOM 1504 C CA . ALA A 1 209 ? -8.986 -3.247 12.938 1.00 98.38 209 ALA A CA 1
ATOM 1505 C C . ALA A 1 209 ? -10.145 -3.057 13.924 1.00 98.38 209 ALA A C 1
ATOM 1507 O O . ALA A 1 209 ? -10.728 -1.980 13.995 1.00 98.38 209 ALA A O 1
ATOM 1508 N N . THR A 1 210 ? -10.468 -4.088 14.700 1.00 98.38 210 THR A N 1
ATOM 1509 C CA . THR A 1 210 ? -11.618 -4.117 15.609 1.00 98.38 210 THR A CA 1
ATOM 1510 C C . THR A 1 210 ? -11.174 -4.539 17.006 1.00 98.38 210 THR A C 1
ATOM 1512 O O . THR A 1 210 ? -10.666 -5.648 17.179 1.00 98.38 210 THR A O 1
ATOM 1515 N N . ILE A 1 211 ? -11.382 -3.673 18.000 1.00 98.62 211 ILE A N 1
ATOM 1516 C CA . ILE A 1 211 ? -11.171 -3.950 19.426 1.00 98.62 211 ILE A CA 1
ATOM 1517 C C . ILE A 1 211 ? -12.529 -4.156 20.086 1.00 98.62 211 ILE A C 1
ATOM 1519 O O . ILE A 1 211 ? -13.409 -3.297 20.011 1.00 98.62 211 ILE A O 1
ATOM 1523 N N . THR A 1 212 ? -12.695 -5.309 20.731 1.00 98.12 212 THR A N 1
ATOM 1524 C CA . THR A 1 212 ? -13.955 -5.715 21.366 1.00 98.12 212 THR A CA 1
ATOM 1525 C C . THR A 1 212 ? -13.691 -6.552 22.608 1.00 98.12 212 THR A C 1
ATOM 1527 O O . THR A 1 212 ? -12.604 -7.109 22.784 1.00 98.12 212 THR A O 1
ATOM 1530 N N . GLY A 1 213 ? -14.698 -6.656 23.470 1.00 97.56 213 GLY A N 1
ATOM 1531 C CA . GLY A 1 213 ? -14.661 -7.530 24.634 1.00 97.56 213 GLY A CA 1
ATOM 1532 C C . GLY A 1 213 ? -15.188 -6.861 25.893 1.00 97.56 213 GLY A C 1
ATOM 1533 O O . GLY A 1 213 ? -15.836 -5.815 25.851 1.00 97.56 213 GLY A O 1
ATOM 1534 N N . THR A 1 214 ? -14.928 -7.509 27.022 1.00 97.81 214 THR A N 1
ATOM 1535 C CA . THR A 1 214 ? -15.386 -7.089 28.347 1.00 97.81 214 THR A CA 1
ATOM 1536 C C . THR A 1 214 ? -14.194 -7.099 29.306 1.00 97.81 214 THR A C 1
ATOM 1538 O O . THR A 1 214 ? -13.690 -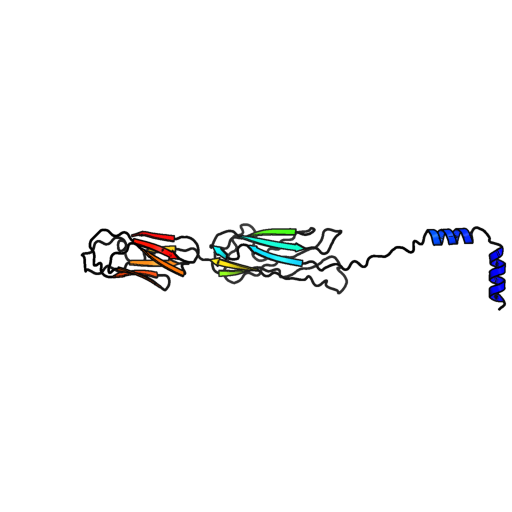8.181 29.607 1.00 97.81 214 THR A O 1
ATOM 1541 N N . PRO A 1 215 ? -13.720 -5.936 29.789 1.00 96.88 215 PRO A N 1
ATOM 1542 C CA . PRO A 1 215 ? -12.573 -5.872 30.683 1.00 96.88 215 PRO A CA 1
ATOM 1543 C C . PRO A 1 215 ? -12.866 -6.553 32.024 1.00 96.88 215 PRO A C 1
ATOM 1545 O O . PRO A 1 215 ? -13.863 -6.258 32.689 1.00 96.88 215 PRO A O 1
ATOM 1548 N N . THR A 1 216 ? -11.960 -7.435 32.442 1.00 97.44 216 THR A N 1
ATOM 1549 C CA . THR A 1 216 ? -12.024 -8.179 33.714 1.00 97.44 216 THR A CA 1
ATOM 1550 C C . THR A 1 216 ? -11.088 -7.621 34.785 1.00 97.44 216 THR A C 1
ATOM 1552 O O . THR A 1 216 ? -11.031 -8.146 35.895 1.00 97.44 216 THR A O 1
ATOM 1555 N N . VAL A 1 217 ? -10.357 -6.547 34.471 1.00 96.06 217 VAL A N 1
ATOM 1556 C CA . VAL A 1 217 ? -9.445 -5.850 35.385 1.00 96.06 217 VAL A CA 1
ATOM 1557 C C . VAL A 1 217 ? -9.728 -4.354 35.318 1.00 96.06 217 VAL A C 1
ATOM 1559 O O . VAL A 1 217 ? -9.852 -3.787 34.235 1.00 96.06 217 VAL A O 1
ATOM 1562 N N . SER A 1 218 ? -9.828 -3.711 36.480 1.00 95.19 218 SER A N 1
ATOM 1563 C CA . SER A 1 218 ? -9.973 -2.259 36.585 1.00 95.19 218 SER A CA 1
ATOM 1564 C C . SER A 1 218 ? -8.617 -1.564 36.530 1.00 95.19 218 SER A C 1
ATOM 1566 O O . SER A 1 218 ? -7.681 -1.983 37.211 1.00 95.19 218 SER A O 1
ATOM 1568 N N . GLY A 1 219 ? -8.539 -0.455 35.806 1.00 94.38 219 GLY A N 1
ATOM 1569 C CA . GLY A 1 219 ? -7.352 0.389 35.736 1.00 94.38 219 GLY A CA 1
ATOM 1570 C C . GLY A 1 219 ? -7.355 1.227 34.460 1.00 94.38 219 GLY A C 1
ATOM 1571 O O . GLY A 1 219 ? -8.195 0.999 33.589 1.00 94.38 219 GLY A O 1
ATOM 1572 N N . PRO A 1 220 ? -6.446 2.203 34.344 1.00 95.75 220 PRO A N 1
ATOM 1573 C CA . PRO A 1 220 ? -6.174 2.844 33.068 1.00 95.75 220 PRO A CA 1
ATOM 1574 C C . PRO A 1 220 ? -5.394 1.878 32.166 1.00 95.75 220 PRO A C 1
ATOM 1576 O O . PRO A 1 220 ? -4.395 1.297 32.593 1.00 95.75 220 PRO A O 1
ATOM 1579 N N . PHE A 1 221 ? -5.836 1.727 30.921 1.00 97.00 221 PHE A N 1
ATOM 1580 C CA . PHE A 1 221 ? -5.152 0.935 29.901 1.00 97.00 221 PHE A CA 1
ATOM 1581 C C . PHE A 1 221 ? -5.021 1.783 28.643 1.00 97.00 221 PHE A C 1
ATOM 1583 O O . PHE A 1 221 ? -6.033 2.205 28.094 1.00 97.00 221 PHE A O 1
ATOM 1590 N N . THR A 1 222 ? -3.785 2.024 28.213 1.00 97.69 222 THR A N 1
ATOM 159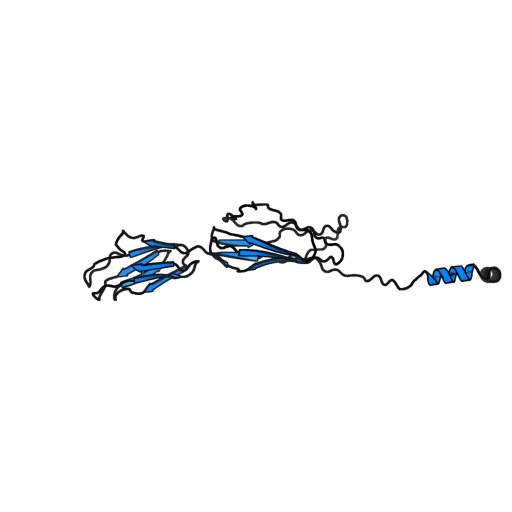1 C CA . THR A 1 222 ? -3.486 2.612 26.904 1.00 97.69 222 THR A CA 1
ATOM 1592 C C . THR A 1 222 ? -3.141 1.478 25.960 1.00 97.69 222 THR A C 1
ATOM 1594 O O . THR A 1 222 ? -2.265 0.666 26.276 1.00 97.69 222 THR A O 1
ATOM 1597 N N . TYR A 1 223 ? -3.814 1.420 24.819 1.00 97.56 223 TYR A N 1
ATOM 1598 C CA . TYR A 1 223 ? -3.559 0.407 23.806 1.00 97.56 223 TYR A CA 1
ATOM 1599 C C . TYR A 1 223 ? -2.892 1.010 22.577 1.00 97.56 223 TYR A C 1
ATOM 1601 O O . TYR A 1 223 ? -3.044 2.190 22.269 1.00 97.56 223 TYR A O 1
ATOM 1609 N N . THR A 1 224 ? -2.176 0.163 21.843 1.00 98.00 224 THR A N 1
ATOM 1610 C CA . THR A 1 224 ? -1.559 0.527 20.569 1.00 98.00 224 THR A CA 1
ATOM 1611 C C . THR A 1 224 ? -1.978 -0.470 19.501 1.00 98.00 224 THR A C 1
ATOM 1613 O O . THR A 1 224 ? -1.951 -1.684 19.724 1.00 98.00 224 THR A O 1
ATOM 1616 N N . ILE A 1 225 ? -2.332 0.048 18.326 1.00 98.25 225 ILE A N 1
ATOM 1617 C CA . ILE A 1 225 ? -2.515 -0.736 17.106 1.00 98.25 225 ILE A CA 1
ATOM 1618 C C . ILE A 1 225 ? -1.374 -0.380 16.159 1.00 98.25 225 ILE A C 1
ATOM 1620 O O . ILE A 1 22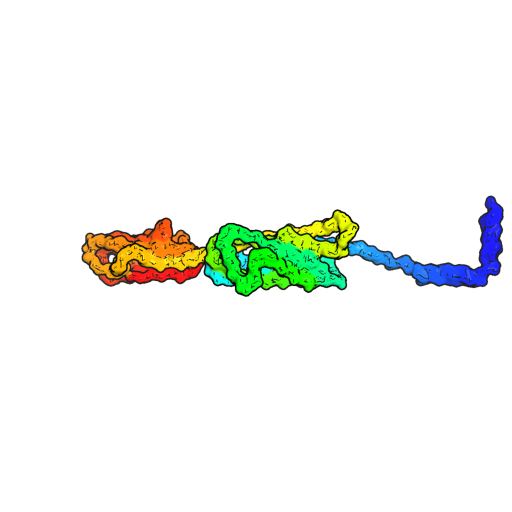5 ? -1.253 0.775 15.753 1.00 98.25 225 ILE A O 1
ATOM 1624 N N . ASN A 1 226 ? -0.560 -1.367 15.789 1.00 97.12 226 ASN A N 1
ATOM 1625 C CA . ASN A 1 226 ? 0.472 -1.213 14.765 1.00 97.12 226 ASN A CA 1
ATOM 1626 C C . ASN A 1 226 ? 0.050 -1.969 13.509 1.00 97.12 226 ASN A C 1
ATOM 1628 O O . ASN A 1 226 ? -0.161 -3.183 13.570 1.00 97.12 226 ASN A O 1
ATOM 1632 N N . LEU A 1 227 ? -0.025 -1.272 12.377 1.00 96.50 227 LEU A N 1
ATOM 1633 C CA . LEU A 1 227 ? -0.238 -1.910 11.081 1.00 96.50 227 LEU A CA 1
ATOM 1634 C C . LEU A 1 227 ? 1.024 -2.648 10.626 1.00 96.50 227 LEU A C 1
ATOM 1636 O O . LEU A 1 227 ? 2.147 -2.229 10.913 1.00 96.50 227 LEU A O 1
ATOM 1640 N N . THR A 1 228 ? 0.829 -3.761 9.924 1.00 92.81 228 THR A N 1
ATOM 1641 C CA . THR A 1 228 ? 1.895 -4.569 9.328 1.00 92.81 228 THR A CA 1
ATOM 1642 C C . THR A 1 228 ? 1.666 -4.745 7.829 1.00 92.81 228 THR A C 1
ATOM 1644 O O . THR A 1 228 ? 0.541 -4.631 7.339 1.00 92.81 228 THR A O 1
ATOM 1647 N N . GLY A 1 229 ? 2.745 -5.025 7.093 1.00 88.19 229 GLY A N 1
ATOM 1648 C CA . GLY A 1 229 ? 2.728 -5.046 5.628 1.00 88.19 229 GLY A CA 1
ATOM 1649 C C . GLY A 1 229 ? 2.607 -3.653 5.019 1.00 88.19 229 GLY A C 1
ATOM 1650 O O . GLY A 1 229 ? 2.752 -2.657 5.730 1.00 88.19 229 GLY A O 1
ATOM 1651 N N . GLY A 1 230 ? 2.362 -3.603 3.708 1.00 86.75 230 GLY A N 1
ATOM 1652 C CA . GLY A 1 230 ? 2.266 -2.354 2.955 1.00 86.75 230 GLY A CA 1
ATOM 1653 C C . GLY A 1 230 ? 3.484 -1.454 3.136 1.00 86.75 230 GLY A C 1
ATOM 1654 O O . GLY A 1 230 ? 4.590 -1.911 3.438 1.00 86.75 230 GLY A O 1
ATOM 1655 N N . CYS A 1 231 ? 3.258 -0.153 2.984 1.00 88.88 231 CYS A N 1
ATOM 1656 C CA . CYS A 1 231 ? 4.306 0.845 3.088 1.00 88.88 231 CYS A CA 1
ATOM 1657 C C . CYS A 1 231 ? 4.088 1.856 4.210 1.00 88.88 231 CYS A C 1
ATOM 1659 O O . CYS A 1 231 ? 3.006 2.410 4.381 1.00 88.88 231 CYS A O 1
ATOM 1661 N N . GLY A 1 232 ? 5.168 2.160 4.928 1.00 85.00 232 GLY A N 1
ATOM 1662 C CA . GLY A 1 232 ? 5.159 3.067 6.072 1.00 85.00 232 GLY A CA 1
ATOM 1663 C C . GLY A 1 232 ? 4.777 2.370 7.379 1.00 85.00 232 GLY A C 1
ATOM 1664 O O . GLY A 1 232 ? 3.864 1.549 7.442 1.00 85.00 232 GLY A O 1
ATOM 1665 N N . THR A 1 233 ? 5.482 2.711 8.455 1.00 87.00 233 THR A N 1
ATOM 1666 C CA . THR A 1 233 ? 5.146 2.259 9.808 1.00 87.00 233 THR A CA 1
ATOM 1667 C C . THR A 1 233 ? 4.074 3.175 10.385 1.00 87.00 233 THR A C 1
ATOM 1669 O O . THR A 1 233 ? 4.377 4.297 10.793 1.00 87.00 233 THR A O 1
ATOM 1672 N N . VAL A 1 234 ? 2.827 2.708 10.401 1.00 94.50 234 VAL A N 1
ATOM 1673 C CA . VAL A 1 234 ? 1.682 3.476 10.903 1.00 94.50 234 VAL A CA 1
ATOM 1674 C C . VAL A 1 234 ? 1.119 2.811 12.150 1.00 94.50 234 VAL A C 1
ATOM 1676 O O . VAL A 1 234 ? 0.860 1.605 12.168 1.00 94.50 234 VAL A O 1
ATOM 1679 N N . SER A 1 235 ? 0.929 3.613 13.192 1.00 95.19 235 SER A N 1
ATOM 1680 C CA . SER A 1 235 ? 0.322 3.191 14.446 1.00 95.19 235 SER A CA 1
ATOM 1681 C C . SER A 1 235 ? -0.672 4.224 14.960 1.00 95.19 235 SER A C 1
ATOM 1683 O O . SER A 1 235 ? -0.628 5.400 14.598 1.00 95.19 235 SER A O 1
ATOM 1685 N N . THR A 1 236 ? -1.587 3.768 15.809 1.00 96.62 236 THR A N 1
ATOM 1686 C CA . THR A 1 236 ? -2.498 4.630 16.564 1.00 96.62 236 THR A CA 1
ATOM 1687 C C . THR A 1 236 ? -2.602 4.137 18.002 1.00 96.62 236 THR A C 1
ATOM 1689 O O . THR A 1 236 ? -2.368 2.956 18.277 1.00 96.62 236 THR A O 1
ATOM 1692 N N . THR A 1 237 ? -2.928 5.047 18.914 1.00 96.06 237 THR A N 1
ATOM 1693 C CA . THR A 1 237 ? -3.062 4.785 20.349 1.00 96.06 237 THR A CA 1
ATOM 1694 C C . THR A 1 237 ? -4.390 5.322 20.856 1.00 96.06 237 THR A C 1
ATOM 1696 O O . THR A 1 237 ? -4.808 6.390 20.406 1.00 96.06 237 THR A O 1
ATOM 1699 N N . GLY A 1 238 ? -4.996 4.619 21.810 1.00 90.19 238 GLY A N 1
ATOM 1700 C CA . GLY A 1 238 ? -6.183 5.049 22.557 1.00 90.19 238 GLY A CA 1
ATOM 1701 C C . GLY A 1 238 ? -6.039 4.772 24.045 1.00 90.19 238 GLY A C 1
ATOM 1702 O O . GLY A 1 238 ? -5.209 3.901 24.405 1.00 90.19 238 GLY A O 1
#

Nearest PDB structures (foldseek):
  4lba-assembly1_A  TM=6.322E-01  e=1.634E-02  Bacteroides eggerthii DSM 20697
  4oia-assembly1_A  TM=5.048E-01  e=1.679E-01  Homo sapiens
  3bn3-assembly1_B  TM=4.329E-01  e=4.395E-01  Homo sapiens
  7zv9-assembly1_B  TM=3.229E-01  e=4.178E-01  Homo sapiens
  5cl2-assembly1_B  TM=2.456E-01  e=2.786E-01  Bacillus subtilis subsp. subtilis str. 168

Mean predicted aligned error: 15.17 Å

Secondary structure (DSSP, 8-state):
--HHHHHHHHHTTSTTHHHHHHHHHHHH--TT------PPPPPEEEEEEESSEEETT-EEEEEEEEE-S-SSS------------TT--B--SS--TT------SSSEEEEEEEEB-S-EEEEE--------S-TT-S-----EE---EEEEEEPBPEEEE-SPTTTTS----TTSPPPPEEEEEES-SEEEEESPPTTEEEEEETTEEEEEE---S-S----EEEEESSBS--EEE-

Radius of gyration: 38.35 Å; Cα contacts (8 Å, |Δi|>4): 458; chains: 1; bounding box: 88×44×117 Å

Sequence (238 aa):
MGIIYQIIKKAKQSSSLIITALLLFLANYSFGQVCPVTIKEPPTAKVTITPTAVCSGQPFDLVVNLTSDDQQTGSPEWTFTYTGGTGGTINTAALPLGVTITRTGTNAVVTIPITIVAPGNYTFGISVLEDNWYPTSPVVDACNFDGTDAITIDPTNTIALSSAAGTDAQTVCINTGLVNITYATTGATGATFSGLPAGVSGSWAADVATITGTPTVSGPFTYTINLTGGCGTVSTTG

Foldseek 3Di:
DPPVVVVVVVVVPVPDVVVVVVVVVVVPDPPPPPPPPDDFAAKEKAWDWPPQEDAAFDKTKTKIWIAHSDPDDFDDWAWFAWDWDPDWDWPDPDADHPDTDTDTGHTDIDIDITHTRTFDKTKGAGDDGAGPPDPDDPDGSPHPYDYIGMHGHQYAKDKAWPDDPCLLPDDDDAQDKRDKTKIAIPRFPAKDKDQDAPQWDWGDDPRMIIIIGGHNDDDDTKMKIWTHGTDDTDMDID

Organism: NCBI:txid2953739

pLDDT: mean 71.28, std 22.89, range [31.8, 98.62]